Protein AF-A0A838IQQ1-F1 (afdb_monomer_lite)

Foldseek 3Di:
DDDDDDDDDDDDDDDDDDDDDDDDDDDDDPPPDDPPPPPPPLDFAADDQWAQEPPPGIDGLLQAFLLQLLCVAQVPFDLQLLLLSSQLLVLLVCCCCPVVVDRYAYCDPVRTPRHDPPDDRDPSSSVSSVVQFLWYKAFPSHRANAAEDQAFQFDPFDLVCLLVRLQRVVGHDPPPCNQQFWFAAAHDAVRGDFGPVDDDDPHCVVPRRGQFYAHSNSSRSSVVSVDGSVNSCCRGRNPRMDTDFHDDPRTDPDPDPPPQDPVNVVVVVVPDDPDD

Structure (mmCIF, N/CA/C/O backbone):
data_AF-A0A838IQQ1-F1
#
_entry.id   AF-A0A838IQQ1-F1
#
loop_
_atom_site.group_PDB
_atom_site.id
_atom_site.type_symbol
_atom_site.label_atom_id
_atom_site.label_alt_id
_atom_site.label_comp_id
_atom_site.label_asym_id
_atom_site.label_entity_id
_atom_site.label_seq_id
_atom_site.pdbx_PDB_ins_code
_atom_site.Cartn_x
_atom_site.Cartn_y
_atom_site.Cartn_z
_atom_site.occupancy
_atom_site.B_iso_or_equiv
_atom_site.auth_seq_id
_atom_site.auth_comp_id
_atom_site.auth_asym_id
_atom_site.auth_atom_id
_atom_site.pdbx_PDB_model_num
ATOM 1 N N . MET A 1 1 ? 36.982 -12.656 10.207 1.00 34.84 1 MET A N 1
ATOM 2 C CA . MET A 1 1 ? 37.222 -13.574 11.345 1.00 34.84 1 MET A CA 1
ATOM 3 C C . MET A 1 1 ? 35.861 -14.061 11.830 1.00 34.84 1 MET A C 1
ATOM 5 O O . MET A 1 1 ? 35.209 -13.375 12.594 1.00 34.84 1 MET A O 1
ATOM 9 N N . VAL A 1 2 ? 35.226 -14.978 11.100 1.00 27.64 2 VAL A N 1
ATOM 10 C CA . VAL A 1 2 ? 35.228 -16.439 11.330 1.00 27.64 2 VAL A CA 1
ATOM 11 C C . VAL A 1 2 ? 34.893 -16.807 12.777 1.00 27.64 2 VAL A C 1
ATOM 13 O O . VAL A 1 2 ? 35.758 -16.751 13.645 1.00 27.64 2 VAL A O 1
ATOM 16 N N . LYS A 1 3 ? 33.669 -17.300 12.984 1.00 27.08 3 LYS A N 1
ATOM 17 C CA . LYS A 1 3 ? 33.433 -18.457 13.847 1.00 27.08 3 LYS A CA 1
ATOM 18 C C . LYS A 1 3 ? 32.345 -19.333 13.233 1.00 27.08 3 LYS A C 1
ATOM 20 O O . LYS A 1 3 ? 31.167 -19.006 13.225 1.00 27.08 3 LYS A O 1
ATOM 25 N N . VAL A 1 4 ? 32.844 -20.416 12.654 1.00 25.92 4 VAL A N 1
ATOM 26 C CA . VAL A 1 4 ? 32.151 -21.633 12.250 1.00 25.92 4 VAL A CA 1
ATOM 27 C C . VAL A 1 4 ? 31.625 -22.334 13.506 1.00 25.92 4 VAL A C 1
ATOM 29 O O . VAL A 1 4 ? 32.328 -22.386 14.515 1.00 25.92 4 VAL A O 1
ATOM 32 N N . CYS A 1 5 ? 30.434 -22.921 13.431 1.00 26.05 5 CYS A N 1
ATOM 33 C CA . CYS A 1 5 ? 30.080 -24.094 14.226 1.00 26.05 5 CYS A CA 1
ATOM 34 C C . CYS A 1 5 ? 29.642 -25.186 13.255 1.00 26.05 5 CYS A C 1
ATOM 36 O O . CYS A 1 5 ? 28.844 -24.948 12.351 1.00 26.05 5 CYS A O 1
ATOM 38 N N . ALA A 1 6 ? 30.262 -26.346 13.413 1.00 27.92 6 ALA A N 1
ATOM 39 C CA . ALA A 1 6 ? 30.194 -27.487 12.527 1.00 27.92 6 ALA A CA 1
ATOM 40 C C . ALA A 1 6 ? 29.726 -28.728 13.302 1.00 27.92 6 ALA A C 1
ATOM 42 O O . ALA A 1 6 ? 29.838 -28.769 14.525 1.00 27.92 6 ALA A O 1
ATOM 43 N N . PHE A 1 7 ? 29.323 -29.733 12.518 1.00 25.58 7 PHE A N 1
ATOM 44 C CA . PHE A 1 7 ? 29.160 -31.159 12.828 1.00 25.58 7 PHE A CA 1
ATOM 45 C C . PHE A 1 7 ? 27.926 -31.605 13.630 1.00 25.58 7 PHE A C 1
ATOM 47 O O . PHE A 1 7 ? 27.815 -31.359 14.822 1.00 25.58 7 PHE A O 1
ATOM 54 N N . ALA A 1 8 ? 27.092 -32.444 13.005 1.00 26.78 8 ALA A N 1
ATOM 55 C CA . ALA A 1 8 ? 27.265 -33.896 13.120 1.00 26.78 8 ALA A CA 1
ATOM 56 C C . ALA A 1 8 ? 26.537 -34.652 11.990 1.00 26.78 8 ALA A C 1
ATOM 58 O O . ALA A 1 8 ? 25.428 -34.313 11.591 1.00 26.78 8 ALA A O 1
ATOM 59 N N . PHE A 1 9 ? 27.223 -35.673 11.485 1.00 25.77 9 PHE A N 1
ATOM 60 C CA . PHE A 1 9 ? 26.831 -36.628 10.453 1.00 25.77 9 PHE A CA 1
ATOM 61 C C . PHE A 1 9 ? 26.409 -37.918 11.173 1.00 25.77 9 PHE A C 1
ATOM 63 O O . PHE A 1 9 ? 27.159 -38.375 12.035 1.00 25.77 9 PHE A O 1
ATOM 70 N N . VAL A 1 10 ? 25.283 -38.538 10.813 1.00 30.11 10 VAL A N 1
ATOM 71 C CA . VAL A 1 10 ? 25.052 -39.971 11.072 1.00 30.11 10 VAL A CA 1
ATOM 72 C C . VAL A 1 10 ? 24.459 -40.588 9.813 1.00 30.11 10 VAL A C 1
ATOM 74 O O . VAL A 1 10 ? 23.360 -40.247 9.387 1.00 30.11 10 VAL A O 1
ATOM 77 N N . LEU A 1 11 ? 25.241 -41.488 9.223 1.00 28.52 11 LEU A N 1
ATOM 78 C CA . LEU A 1 11 ? 24.859 -42.413 8.166 1.00 28.52 11 LEU A CA 1
ATOM 79 C C . LEU A 1 11 ? 24.535 -43.752 8.842 1.00 28.52 11 LEU A C 1
ATOM 81 O O . LEU A 1 11 ? 25.344 -44.229 9.637 1.00 28.52 11 LEU A O 1
ATOM 85 N N . LEU A 1 12 ? 23.421 -44.391 8.488 1.00 32.53 12 LEU A N 1
ATOM 86 C CA . LEU A 1 12 ? 23.290 -45.841 8.621 1.00 32.53 12 LEU A CA 1
ATOM 87 C C . LEU A 1 12 ? 22.552 -46.389 7.397 1.00 32.53 12 LEU A C 1
ATOM 89 O O . LEU A 1 12 ? 21.456 -45.946 7.063 1.00 32.53 12 LEU A O 1
ATOM 93 N N . ALA A 1 13 ? 23.198 -47.335 6.726 1.00 38.31 13 ALA A N 1
ATOM 94 C CA . ALA A 1 13 ? 22.662 -48.134 5.637 1.00 38.31 13 ALA A CA 1
ATOM 95 C C . ALA A 1 13 ? 22.300 -49.528 6.167 1.00 38.31 13 ALA A C 1
ATOM 97 O O . ALA A 1 13 ? 22.990 -50.016 7.059 1.00 38.31 13 ALA A O 1
ATOM 98 N N . ALA A 1 14 ? 21.292 -50.179 5.579 1.00 38.06 14 ALA A N 1
ATOM 99 C CA . ALA A 1 14 ? 21.387 -51.548 5.051 1.00 38.06 14 ALA A CA 1
ATOM 100 C C . ALA A 1 14 ? 20.018 -52.069 4.582 1.00 38.06 14 ALA A C 1
ATOM 102 O O . ALA A 1 14 ? 19.024 -52.030 5.302 1.00 38.06 14 ALA A O 1
ATOM 103 N N . SER A 1 15 ? 20.026 -52.598 3.364 1.00 41.12 15 SER A N 1
ATOM 104 C CA . SER A 1 15 ? 18.975 -53.361 2.696 1.00 41.12 15 SER A CA 1
ATOM 105 C C . SER A 1 15 ? 18.950 -54.817 3.179 1.00 41.12 15 SER A C 1
ATOM 107 O O . SER A 1 15 ? 20.016 -55.372 3.429 1.00 41.12 15 SER A O 1
ATOM 109 N N . PHE A 1 16 ? 17.785 -55.476 3.175 1.00 38.78 16 PHE A N 1
ATOM 110 C CA . PHE A 1 16 ? 17.684 -56.936 3.018 1.00 38.78 16 PHE A CA 1
ATOM 111 C C . PHE A 1 16 ? 16.415 -57.345 2.250 1.00 38.78 16 PHE A C 1
ATOM 113 O O . PHE A 1 16 ? 15.414 -56.635 2.223 1.00 38.78 16 PHE A O 1
ATOM 120 N N . LEU A 1 17 ? 16.557 -58.478 1.565 1.00 40.66 17 LEU A N 1
ATOM 121 C CA . LEU A 1 17 ? 15.756 -59.050 0.484 1.00 40.66 17 LEU A CA 1
ATOM 122 C C . LEU A 1 17 ? 14.4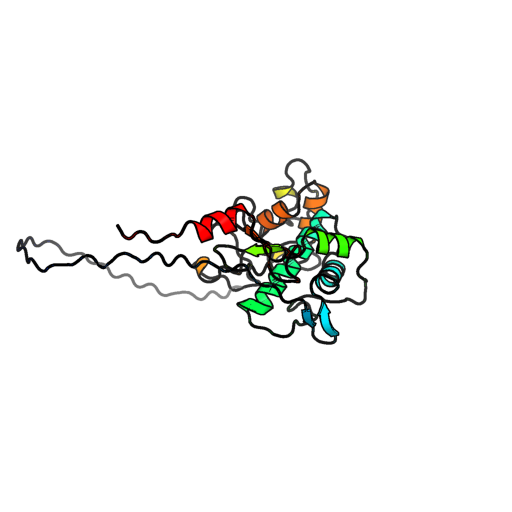70 -59.773 0.933 1.00 40.66 17 LEU A C 1
ATOM 124 O O . LEU A 1 17 ? 14.460 -60.416 1.973 1.00 40.66 17 LEU A O 1
ATOM 128 N N . GLY A 1 18 ? 13.476 -59.783 0.033 1.00 38.62 18 GLY A N 1
ATOM 129 C CA . GLY A 1 18 ? 12.815 -60.991 -0.492 1.00 38.62 18 GLY A CA 1
ATOM 130 C C . GLY A 1 18 ? 11.944 -61.860 0.428 1.00 38.62 18 GLY A C 1
ATOM 131 O O . GLY A 1 18 ? 12.451 -62.641 1.224 1.00 38.62 18 GLY A O 1
ATOM 132 N N . GLY A 1 19 ? 10.635 -61.874 0.155 1.00 36.09 19 GLY A N 1
ATOM 133 C CA . GLY A 1 19 ? 9.715 -62.929 0.594 1.00 36.09 19 GLY A CA 1
ATOM 134 C C . GLY A 1 19 ? 8.348 -62.810 -0.086 1.00 36.09 19 GLY A C 1
ATOM 135 O O . GLY A 1 19 ? 7.620 -61.857 0.163 1.00 36.09 19 GLY A O 1
ATOM 136 N N . CYS A 1 20 ? 8.022 -63.761 -0.967 1.00 43.78 20 CYS A N 1
ATOM 137 C CA . CYS A 1 20 ? 6.698 -63.928 -1.571 1.00 43.78 20 CYS A CA 1
ATOM 138 C C . CYS A 1 20 ? 5.752 -64.620 -0.578 1.00 43.78 20 CYS A C 1
ATOM 140 O O . CYS A 1 20 ? 6.118 -65.646 -0.010 1.00 43.78 20 CYS A O 1
ATOM 142 N N . GLY A 1 21 ? 4.529 -64.112 -0.435 1.00 42.53 21 GLY A N 1
ATOM 143 C CA . GLY A 1 21 ? 3.448 -64.762 0.305 1.00 42.53 21 GLY A CA 1
ATOM 144 C C . GLY A 1 21 ? 2.107 -64.133 -0.062 1.00 42.53 21 GLY A C 1
ATOM 145 O O . GLY A 1 21 ? 1.842 -62.994 0.300 1.00 42.53 21 GLY A O 1
ATOM 146 N N . LEU A 1 22 ? 1.309 -64.865 -0.839 1.00 44.91 22 LEU A N 1
ATOM 147 C CA . LEU A 1 22 ? -0.077 -64.559 -1.191 1.00 44.91 22 LEU A CA 1
ATOM 148 C C . LEU A 1 22 ? -1.002 -65.055 -0.075 1.00 44.91 22 LEU A C 1
ATOM 150 O O . LEU A 1 22 ? -1.016 -66.258 0.155 1.00 44.91 22 LEU A O 1
ATOM 154 N N . GLU A 1 23 ? -1.829 -64.182 0.503 1.00 46.78 23 GLU A N 1
ATOM 155 C CA . GLU A 1 23 ? -3.184 -64.516 0.976 1.00 46.78 23 GLU A CA 1
ATOM 156 C C . GLU A 1 23 ? -4.093 -63.277 0.832 1.00 46.78 23 GLU A C 1
ATOM 158 O O . GLU A 1 23 ? -3.664 -62.173 1.176 1.00 46.78 23 GLU A O 1
ATOM 163 N N . PRO A 1 24 ? -5.329 -63.408 0.309 1.00 50.66 24 PRO A N 1
ATOM 164 C CA . PRO A 1 24 ? -6.269 -62.300 0.218 1.00 50.66 24 PRO A CA 1
ATOM 165 C C . PRO A 1 24 ? -7.147 -62.261 1.476 1.00 50.66 24 PRO A C 1
ATOM 167 O O . PRO A 1 24 ? -8.049 -63.084 1.630 1.00 50.66 24 PRO A O 1
ATOM 170 N N . SER A 1 25 ? -6.916 -61.297 2.369 1.00 41.75 25 SER A N 1
ATOM 171 C CA . SER A 1 25 ? -7.888 -60.963 3.414 1.00 41.75 25 SER A CA 1
ATOM 172 C C . SER A 1 25 ? -8.805 -59.850 2.916 1.00 41.75 25 SER A C 1
ATOM 174 O O . SER A 1 25 ? -8.439 -58.676 2.885 1.00 41.75 25 SER A O 1
ATOM 176 N N . ASP A 1 26 ? -10.003 -60.258 2.517 1.00 52.72 26 ASP A N 1
ATOM 177 C CA . ASP A 1 26 ? -11.182 -59.413 2.412 1.00 52.72 26 ASP A CA 1
ATOM 178 C C . ASP A 1 26 ? -11.513 -58.838 3.800 1.00 52.72 26 ASP A C 1
ATOM 180 O O . ASP A 1 26 ? -12.017 -59.532 4.685 1.00 52.72 26 ASP A O 1
ATOM 184 N N . THR A 1 27 ? -11.182 -57.567 4.006 1.00 41.28 27 THR A N 1
ATOM 185 C CA . THR A 1 27 ? -11.776 -56.742 5.057 1.00 41.28 27 THR A CA 1
ATOM 186 C C . THR A 1 27 ? -12.157 -55.422 4.421 1.00 41.28 27 THR A C 1
ATOM 188 O O . THR A 1 27 ? -11.289 -54.633 4.053 1.00 41.28 27 THR A O 1
ATOM 191 N N . GLY A 1 28 ? -13.462 -55.220 4.256 1.00 51.94 28 GLY A N 1
ATOM 192 C CA . GLY A 1 28 ? -14.034 -54.060 3.597 1.00 51.94 28 GLY A CA 1
ATOM 193 C C . GLY A 1 28 ? -13.483 -52.734 4.112 1.00 51.94 28 GLY A C 1
ATOM 194 O O . GLY A 1 28 ? -13.804 -52.294 5.214 1.00 51.94 28 GLY A O 1
ATOM 195 N N . GLU A 1 29 ? -12.738 -52.051 3.251 1.00 41.75 29 GLU A N 1
ATOM 196 C CA . GLU A 1 29 ? -12.563 -50.610 3.331 1.00 41.75 29 GLU A CA 1
ATOM 197 C C . GLU A 1 29 ? -13.687 -49.958 2.535 1.00 41.75 29 GLU A C 1
ATOM 199 O O . GLU A 1 29 ? -13.661 -49.806 1.314 1.00 41.75 29 GLU A O 1
ATOM 204 N N . ARG A 1 30 ? -14.725 -49.577 3.277 1.00 45.53 30 ARG A N 1
ATOM 205 C CA . ARG A 1 30 ? -15.636 -48.517 2.870 1.00 45.53 30 ARG A CA 1
ATOM 206 C C . ARG A 1 30 ? -14.755 -47.291 2.627 1.00 45.53 30 ARG A C 1
ATOM 208 O O . ARG A 1 30 ? -14.178 -46.774 3.582 1.00 45.53 30 ARG A O 1
ATOM 215 N N . ALA A 1 31 ? -14.613 -46.881 1.366 1.00 43.72 31 ALA A N 1
ATOM 216 C CA . ALA A 1 31 ? -13.969 -45.620 1.020 1.00 43.72 31 ALA A CA 1
ATOM 217 C C . ALA A 1 31 ? -14.518 -44.534 1.961 1.00 43.72 31 ALA A C 1
ATOM 219 O O . ALA A 1 31 ? -15.748 -44.447 2.096 1.00 43.72 31 ALA A O 1
ATOM 220 N N . PRO A 1 32 ? -13.668 -43.763 2.664 1.00 46.72 32 PRO A N 1
ATOM 221 C CA . PRO A 1 32 ? -14.157 -42.648 3.444 1.00 46.72 32 PRO A CA 1
ATOM 222 C C . PRO A 1 32 ? -14.744 -41.650 2.454 1.00 46.72 32 PRO A C 1
ATOM 224 O O . PRO A 1 32 ? -14.025 -41.052 1.657 1.00 46.72 32 PRO A O 1
ATOM 227 N N . ASP A 1 33 ? -16.072 -41.644 2.441 1.00 45.09 33 ASP A N 1
ATOM 228 C CA . ASP A 1 33 ? -16.937 -40.477 2.512 1.00 45.09 33 ASP A CA 1
ATOM 229 C C . ASP A 1 33 ? -16.305 -39.217 1.921 1.00 45.09 33 ASP A C 1
ATOM 231 O O . ASP A 1 33 ? -15.348 -38.669 2.473 1.00 45.09 33 ASP A O 1
ATOM 235 N N . GLU A 1 34 ? -16.863 -38.820 0.776 1.00 47.31 34 GLU A N 1
ATOM 236 C CA . GLU A 1 34 ? -16.791 -37.500 0.167 1.00 47.31 34 GLU A CA 1
ATOM 237 C C . GLU A 1 34 ? -16.093 -36.482 1.069 1.00 47.31 34 GLU A C 1
ATOM 239 O O . GLU A 1 34 ? -16.629 -36.061 2.100 1.00 47.31 34 GLU A O 1
ATOM 244 N N . LEU A 1 35 ? -14.900 -36.046 0.655 1.00 40.97 35 LEU A N 1
ATOM 245 C CA . LEU A 1 35 ? -14.387 -34.757 1.084 1.00 40.97 35 LEU A CA 1
ATOM 246 C C . LEU A 1 35 ? -15.478 -33.750 0.736 1.00 40.97 35 LEU A C 1
ATOM 248 O O . LEU A 1 35 ? -15.584 -33.309 -0.406 1.00 40.97 35 LEU A O 1
ATOM 252 N N . ARG A 1 36 ? -16.324 -33.433 1.720 1.00 41.62 36 ARG A N 1
ATOM 253 C CA . ARG A 1 36 ? -17.165 -32.253 1.703 1.00 41.62 36 ARG A CA 1
ATOM 254 C C . ARG A 1 36 ? -16.199 -31.111 1.491 1.00 41.62 36 ARG A C 1
ATOM 256 O O . ARG A 1 36 ? -15.510 -30.679 2.414 1.00 41.62 36 ARG A O 1
ATOM 263 N N . GLU A 1 37 ? -16.110 -30.690 0.240 1.00 43.38 37 GLU A N 1
ATOM 264 C CA . GLU A 1 37 ? -15.545 -29.427 -0.159 1.00 43.38 37 GLU A CA 1
ATOM 265 C C . GLU A 1 37 ? -16.376 -28.386 0.584 1.00 43.38 37 GLU A C 1
ATOM 267 O O . GLU A 1 37 ? -17.476 -28.005 0.182 1.00 43.38 37 GLU A O 1
ATOM 272 N N . PHE A 1 38 ? -15.910 -28.022 1.777 1.00 35.38 38 PHE A N 1
ATOM 273 C CA . PHE A 1 38 ? -16.432 -26.882 2.492 1.00 35.38 38 PHE A CA 1
ATOM 274 C C . PHE A 1 38 ? -16.072 -25.681 1.627 1.00 35.38 38 PHE A C 1
ATOM 276 O O . PHE A 1 38 ? -14.998 -25.094 1.766 1.00 35.38 38 PHE A O 1
ATOM 283 N N . HIS A 1 39 ? -16.975 -25.331 0.711 1.00 37.19 39 HIS A N 1
ATOM 284 C CA . HIS A 1 39 ? -17.021 -24.011 0.119 1.00 37.19 39 HIS A CA 1
ATOM 285 C C . HIS A 1 39 ? -17.180 -23.037 1.278 1.00 37.19 39 HIS A C 1
ATOM 287 O O . HIS A 1 39 ? -18.276 -22.772 1.772 1.00 37.19 39 HIS A O 1
ATOM 293 N N . THR A 1 40 ? -16.047 -22.537 1.757 1.00 39.91 40 THR A N 1
ATOM 294 C CA . THR A 1 40 ? -16.028 -21.379 2.628 1.00 39.91 40 THR A CA 1
ATOM 295 C C . THR A 1 40 ? -16.448 -20.231 1.732 1.00 39.91 40 THR A C 1
ATOM 297 O O . THR A 1 40 ? -15.642 -19.692 0.978 1.00 39.91 40 THR A O 1
ATOM 300 N N . VAL A 1 41 ? -17.740 -19.909 1.745 1.00 36.25 41 VAL A N 1
ATOM 301 C CA . VAL A 1 41 ? -18.222 -18.654 1.179 1.00 36.25 41 VAL A CA 1
ATOM 302 C C . VAL A 1 41 ? -17.644 -17.576 2.087 1.00 36.25 41 VAL A C 1
ATOM 304 O O . VAL A 1 41 ? -18.195 -17.278 3.146 1.00 36.25 41 VAL A O 1
ATOM 307 N N . ALA A 1 42 ? -16.457 -17.079 1.737 1.00 55.06 42 ALA A N 1
ATOM 308 C CA . ALA A 1 42 ? -15.852 -15.944 2.403 1.00 55.06 42 ALA A CA 1
ATOM 309 C C . ALA A 1 42 ? -16.805 -14.768 2.184 1.00 55.06 42 ALA A C 1
ATOM 311 O O . ALA A 1 42 ? -16.904 -14.232 1.081 1.00 55.06 42 ALA A O 1
ATOM 312 N N . LEU A 1 43 ? -17.587 -14.428 3.212 1.00 57.16 43 LEU A N 1
ATOM 313 C CA . LEU A 1 43 ? -18.384 -13.212 3.175 1.00 57.16 43 LEU A CA 1
ATOM 314 C C . LEU A 1 43 ? -17.427 -12.047 2.902 1.00 57.16 43 LEU A C 1
ATOM 316 O O . LEU A 1 43 ? -16.347 -12.004 3.502 1.00 57.16 43 LEU A O 1
ATOM 320 N N . PRO A 1 44 ? -17.797 -11.116 2.011 1.00 72.19 44 PRO A N 1
ATOM 321 C CA . PRO A 1 44 ? -16.949 -9.975 1.727 1.00 72.19 44 PRO A CA 1
ATOM 322 C C . PRO A 1 44 ? -16.677 -9.208 3.022 1.00 72.19 44 PRO A C 1
ATOM 324 O O . PRO A 1 44 ? -17.569 -9.024 3.855 1.00 72.19 44 PRO A O 1
ATOM 327 N N . LEU A 1 45 ? -15.432 -8.766 3.199 1.00 82.75 45 LEU A N 1
ATOM 328 C CA . LEU A 1 45 ? -15.007 -8.045 4.395 1.00 82.75 45 LEU A CA 1
ATOM 329 C C . LEU A 1 45 ? -15.882 -6.804 4.598 1.00 82.75 45 LEU A C 1
ATOM 331 O O . LEU A 1 45 ? -15.930 -5.934 3.732 1.00 82.75 45 LEU A O 1
ATOM 335 N N . VAL A 1 46 ? -16.566 -6.709 5.738 1.00 87.00 46 VAL A N 1
ATOM 336 C CA . VAL A 1 46 ? -17.337 -5.515 6.113 1.00 87.00 46 VAL A CA 1
ATOM 337 C C . VAL A 1 46 ? -16.394 -4.548 6.820 1.00 87.00 46 VAL A C 1
ATOM 339 O O . VAL A 1 46 ? -15.934 -4.825 7.929 1.00 87.00 46 VAL A O 1
ATOM 342 N N . ALA A 1 47 ? -16.069 -3.429 6.175 1.00 86.81 47 ALA A N 1
ATOM 343 C CA . ALA A 1 47 ? -15.124 -2.471 6.733 1.00 86.81 47 ALA A CA 1
ATOM 344 C C . ALA A 1 47 ? -15.786 -1.574 7.792 1.00 86.81 47 ALA A C 1
ATOM 346 O O . ALA A 1 47 ? -16.897 -1.083 7.561 1.00 86.81 47 ALA A O 1
ATOM 347 N N . PRO A 1 48 ? -15.111 -1.301 8.927 1.00 89.69 48 PRO A N 1
ATOM 348 C CA . PRO A 1 48 ? -15.550 -0.256 9.836 1.00 89.69 48 PRO A CA 1
ATOM 349 C C . PRO A 1 48 ? -15.434 1.114 9.158 1.00 89.69 48 PRO A C 1
ATOM 351 O O . PRO A 1 48 ? -14.661 1.300 8.219 1.00 89.69 48 PRO A O 1
ATOM 354 N N . CYS A 1 49 ? -16.205 2.078 9.650 1.00 90.75 49 CYS A N 1
ATOM 355 C CA . CYS A 1 49 ? -16.111 3.470 9.207 1.00 90.75 49 CYS A CA 1
ATOM 356 C C . CYS A 1 49 ? -14.927 4.193 9.827 1.00 90.75 49 CYS A C 1
ATOM 358 O O . CYS A 1 49 ? -14.323 5.060 9.204 1.00 90.75 49 CYS A O 1
ATOM 360 N N . THR A 1 50 ? -14.596 3.817 11.056 1.00 94.00 50 THR A N 1
ATOM 361 C CA . THR A 1 50 ? -13.610 4.507 11.863 1.00 94.00 50 THR A CA 1
ATOM 362 C C . THR A 1 50 ? -12.581 3.541 12.427 1.00 94.00 50 THR A C 1
ATOM 364 O O . THR A 1 50 ? -12.792 2.328 12.512 1.00 94.00 50 THR A O 1
ATOM 367 N N . VAL A 1 51 ? -11.435 4.094 12.806 1.00 93.88 51 VAL A N 1
ATOM 368 C CA . VAL A 1 51 ? -10.392 3.392 13.548 1.00 93.88 51 VAL A CA 1
ATOM 369 C C . VAL A 1 51 ? -9.904 4.268 14.691 1.00 93.88 51 VAL A C 1
ATOM 371 O O . VAL A 1 51 ? -9.806 5.484 14.553 1.00 93.88 51 VAL A O 1
ATOM 374 N N . ASN A 1 52 ? -9.575 3.654 15.826 1.00 94.25 52 ASN A N 1
ATOM 375 C CA . ASN A 1 52 ? -8.903 4.358 16.907 1.00 94.25 52 ASN A CA 1
ATOM 376 C C . ASN A 1 52 ? -7.398 4.463 16.620 1.00 94.25 52 ASN A C 1
ATOM 378 O O . ASN A 1 52 ? -6.727 3.445 16.420 1.00 94.25 52 ASN A O 1
ATOM 382 N N . VAL A 1 53 ? -6.854 5.677 16.641 1.00 94.50 53 VAL A N 1
ATOM 383 C CA . VAL A 1 53 ? -5.426 5.939 16.436 1.00 94.50 53 VAL A CA 1
ATOM 384 C C . VAL A 1 53 ? -4.808 6.516 17.701 1.00 94.50 53 VAL A C 1
ATOM 386 O O . VAL A 1 53 ? -5.326 7.456 18.309 1.00 94.50 53 VAL A O 1
ATOM 389 N N . GLU A 1 54 ? -3.672 5.950 18.102 1.00 92.31 54 GLU A N 1
ATOM 390 C CA . GLU A 1 54 ? -2.939 6.366 19.294 1.00 92.31 54 GLU A CA 1
ATOM 391 C C . GLU A 1 54 ? -2.606 7.865 19.247 1.00 92.31 54 GLU A C 1
ATOM 393 O O . GLU A 1 54 ? -1.955 8.344 18.321 1.00 92.31 54 GLU A O 1
ATOM 398 N N . GLY A 1 55 ? -3.073 8.609 20.254 1.00 92.12 55 GLY A N 1
ATOM 399 C CA . GLY A 1 55 ? -2.883 10.058 20.363 1.00 92.12 55 GLY A CA 1
ATOM 400 C C . GLY A 1 55 ? -3.905 10.920 19.610 1.00 92.12 55 GLY A C 1
ATOM 401 O O . GLY A 1 55 ? -3.888 12.133 19.792 1.00 92.12 55 GLY A O 1
ATOM 402 N N . PHE A 1 56 ? -4.807 10.327 18.819 1.00 91.44 56 PHE A N 1
ATOM 403 C CA . PHE A 1 56 ? -5.795 11.061 18.009 1.00 91.44 56 PHE A CA 1
ATOM 404 C C . PHE A 1 56 ? -7.245 10.616 18.234 1.00 91.44 56 PHE A C 1
ATOM 406 O O . PHE A 1 56 ? -8.158 11.363 17.893 1.00 91.44 56 PHE A O 1
ATOM 413 N N . GLY A 1 57 ? -7.463 9.447 18.841 1.00 93.75 57 GLY A N 1
ATOM 414 C CA . GLY A 1 57 ? -8.801 8.915 19.079 1.00 93.75 57 GLY A CA 1
ATOM 415 C C . GLY A 1 57 ? -9.407 8.291 17.824 1.00 93.75 57 GLY A C 1
ATOM 416 O O . GLY A 1 57 ? -8.690 7.828 16.936 1.00 93.75 57 GLY A O 1
ATOM 417 N N . GLU A 1 58 ? -10.735 8.254 17.772 1.00 95.25 58 GLU A N 1
ATOM 418 C CA . GLU A 1 58 ? -11.480 7.680 16.655 1.00 95.25 58 GLU A CA 1
ATOM 419 C C . GLU A 1 58 ? -11.480 8.619 15.438 1.00 95.25 58 GLU A C 1
ATOM 421 O O . GLU A 1 58 ? -11.824 9.796 15.552 1.00 95.25 58 GLU A O 1
ATOM 426 N N . VAL A 1 59 ? -11.078 8.099 14.276 1.00 93.94 59 VAL A N 1
ATOM 427 C CA . VAL A 1 59 ? -10.940 8.858 13.022 1.00 93.94 59 VAL A CA 1
ATOM 428 C C . VAL A 1 59 ? -11.590 8.104 11.865 1.00 93.94 59 VAL A C 1
ATOM 430 O O . VAL A 1 59 ? -11.569 6.872 11.851 1.00 93.94 59 VAL A O 1
ATOM 433 N N . ASP A 1 60 ? -12.153 8.827 10.894 1.00 94.38 60 ASP A N 1
ATOM 434 C CA . ASP A 1 60 ? -12.744 8.225 9.691 1.00 94.38 60 ASP A CA 1
ATOM 435 C C . ASP A 1 60 ? -11.659 7.580 8.821 1.00 94.38 60 ASP A C 1
ATOM 437 O O . ASP A 1 60 ? -10.623 8.191 8.546 1.00 94.38 60 ASP A O 1
ATOM 441 N N . ILE A 1 61 ? -11.879 6.334 8.402 1.00 94.38 61 ILE A N 1
ATOM 442 C CA . ILE A 1 61 ? -10.891 5.577 7.635 1.00 94.38 61 ILE A CA 1
ATOM 443 C C . ILE A 1 61 ? -10.711 6.167 6.235 1.00 94.38 61 ILE A C 1
ATOM 445 O O . ILE A 1 61 ? -9.581 6.410 5.808 1.00 94.38 61 ILE A O 1
ATOM 449 N N . GLU A 1 62 ? -11.800 6.389 5.507 1.00 92.62 62 GLU A N 1
ATOM 450 C CA . GLU A 1 62 ? -11.740 6.734 4.084 1.00 92.62 62 GLU A CA 1
ATOM 451 C C . GLU A 1 62 ? -11.658 8.246 3.842 1.00 92.62 62 GLU A C 1
ATOM 453 O O . GLU A 1 62 ? -11.072 8.668 2.845 1.00 92.62 62 GLU A O 1
ATOM 458 N N . GLU A 1 63 ? -12.205 9.051 4.754 1.00 91.69 63 GLU A N 1
ATOM 459 C CA . GLU A 1 63 ? -12.264 10.512 4.649 1.00 91.69 63 GLU A CA 1
ATOM 460 C C . GLU A 1 63 ? -11.159 11.235 5.443 1.00 91.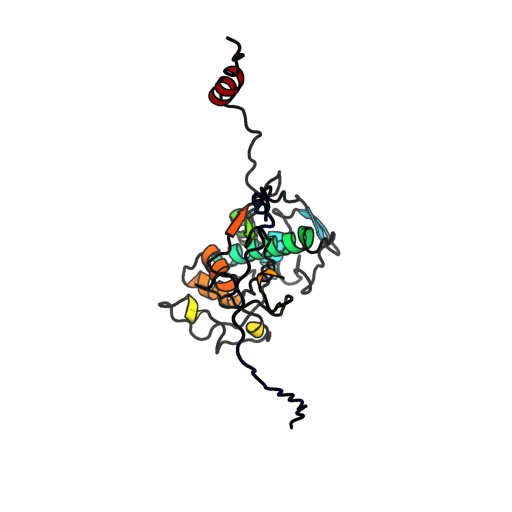69 63 GLU A C 1
ATOM 462 O O . GLU A 1 63 ? -10.982 12.436 5.257 1.00 91.69 63 GLU A O 1
ATOM 467 N N . ASP A 1 64 ? -10.391 10.555 6.310 1.00 93.88 64 ASP A N 1
ATOM 468 C CA . ASP A 1 64 ? -9.263 11.168 7.048 1.00 93.88 64 ASP A CA 1
ATOM 469 C C . ASP A 1 64 ? -8.012 10.271 7.044 1.00 93.88 64 ASP A C 1
ATOM 471 O O . ASP A 1 64 ? -6.963 10.648 6.507 1.00 93.88 64 ASP A O 1
ATOM 475 N N . TYR A 1 65 ? -8.113 9.066 7.608 1.00 96.00 65 TYR A N 1
ATOM 476 C CA . TYR A 1 65 ? -6.968 8.210 7.920 1.00 96.00 65 TYR A CA 1
ATOM 477 C C . TYR A 1 65 ? -6.097 7.891 6.706 1.00 96.00 65 TYR A C 1
ATOM 479 O O . TYR A 1 65 ? -4.902 8.202 6.705 1.00 96.00 65 TYR A O 1
ATOM 487 N N . ILE A 1 66 ? -6.683 7.303 5.658 1.00 96.50 66 ILE A N 1
ATOM 488 C CA . ILE A 1 66 ? -5.920 6.819 4.502 1.00 96.50 66 ILE A CA 1
ATOM 489 C C . ILE A 1 66 ? -5.219 7.971 3.778 1.00 96.50 66 ILE A C 1
ATOM 491 O O . ILE A 1 66 ? -4.036 7.857 3.459 1.00 96.50 66 ILE A O 1
ATOM 495 N N . ALA A 1 67 ? -5.894 9.103 3.566 1.00 96.38 67 ALA A N 1
ATOM 496 C CA . ALA A 1 67 ? -5.290 10.257 2.900 1.00 96.38 67 ALA A CA 1
ATOM 497 C C . ALA A 1 67 ? -4.104 10.832 3.698 1.00 96.38 67 ALA A C 1
ATOM 499 O O . ALA A 1 67 ? -3.078 11.189 3.112 1.00 96.38 67 ALA A O 1
ATOM 500 N N . ASN A 1 68 ? -4.204 10.875 5.031 1.00 95.88 68 ASN A N 1
ATOM 501 C CA . ASN A 1 68 ? -3.122 11.359 5.888 1.00 95.88 68 ASN A CA 1
ATOM 502 C C . ASN A 1 68 ? -1.944 10.382 5.975 1.00 95.88 68 ASN A C 1
ATOM 504 O O . ASN A 1 68 ? -0.799 10.834 5.992 1.00 95.88 68 ASN A O 1
ATOM 508 N N . VAL A 1 69 ? -2.189 9.068 5.958 1.00 95.25 69 VAL A N 1
ATOM 509 C CA . VAL A 1 69 ? -1.111 8.073 5.828 1.00 95.25 69 VAL A CA 1
ATOM 510 C C . VAL A 1 69 ? -0.405 8.233 4.481 1.00 95.25 69 VAL A C 1
ATOM 512 O O . VAL A 1 69 ? 0.818 8.323 4.437 1.00 95.25 69 VAL A O 1
ATOM 515 N N . VAL A 1 70 ? -1.147 8.360 3.376 1.00 96.06 70 VAL A N 1
ATOM 516 C CA . VAL A 1 70 ? -0.563 8.559 2.036 1.00 96.06 70 VAL A CA 1
ATOM 517 C C . VAL A 1 70 ? 0.316 9.812 1.985 1.00 96.06 70 VAL A C 1
ATOM 519 O O . VAL A 1 70 ? 1.421 9.759 1.442 1.00 96.06 70 VAL A O 1
ATOM 522 N N . ALA A 1 71 ? -0.144 10.921 2.571 1.00 94.81 71 ALA A N 1
ATOM 523 C CA . ALA A 1 71 ? 0.618 12.165 2.633 1.00 94.81 71 ALA A CA 1
ATOM 524 C C . ALA A 1 71 ? 1.957 11.990 3.370 1.00 94.81 71 ALA A C 1
ATOM 526 O O . ALA A 1 71 ? 2.986 12.475 2.899 1.00 94.81 71 ALA A O 1
ATOM 527 N N . CYS A 1 72 ? 1.957 11.267 4.489 1.00 90.88 72 CYS A N 1
ATOM 528 C CA . CYS A 1 72 ? 3.161 11.040 5.281 1.00 90.88 72 CYS A CA 1
ATOM 529 C C . CYS A 1 72 ? 4.119 10.031 4.658 1.00 90.88 72 CYS A C 1
ATOM 531 O O . CYS A 1 72 ? 5.326 10.234 4.678 1.00 90.88 72 CYS A O 1
ATOM 533 N N . GLU A 1 73 ? 3.600 8.957 4.079 1.00 88.25 73 GLU A N 1
ATOM 534 C CA . GLU A 1 73 ? 4.441 7.869 3.590 1.00 88.25 73 GLU A CA 1
ATOM 535 C C . GLU A 1 73 ? 5.059 8.189 2.228 1.00 88.25 73 GLU A C 1
ATOM 537 O O . GLU A 1 73 ? 6.252 7.989 2.014 1.00 88.25 73 GLU A O 1
ATOM 542 N N . ASN A 1 74 ? 4.262 8.714 1.295 1.00 86.69 74 ASN A N 1
ATOM 543 C CA . ASN A 1 74 ? 4.707 8.921 -0.081 1.00 86.69 74 ASN A CA 1
ATOM 544 C C . ASN A 1 74 ? 4.092 10.179 -0.705 1.00 86.69 74 ASN A C 1
ATOM 546 O O . ASN A 1 74 ? 3.751 10.197 -1.887 1.00 86.69 74 ASN A O 1
ATOM 550 N N . GLY A 1 75 ? 3.934 11.244 0.091 1.00 86.94 75 GLY A N 1
ATOM 551 C CA . GLY A 1 75 ? 3.096 12.387 -0.266 1.00 86.94 75 GLY A CA 1
ATOM 552 C C . GLY A 1 75 ? 3.396 12.984 -1.636 1.00 86.94 75 GLY A C 1
ATOM 553 O O . GLY A 1 75 ? 2.469 13.300 -2.363 1.00 86.94 75 GLY A O 1
ATOM 554 N N . ASN A 1 76 ? 4.666 13.086 -2.042 1.00 91.56 76 ASN A N 1
ATOM 555 C CA . ASN A 1 76 ? 5.082 13.693 -3.317 1.00 91.56 76 ASN A CA 1
ATOM 556 C C . ASN A 1 76 ? 5.103 12.752 -4.532 1.00 91.56 76 ASN A C 1
ATOM 558 O O . ASN A 1 76 ? 5.622 13.142 -5.580 1.00 91.56 76 ASN A O 1
ATOM 562 N N . ALA A 1 77 ? 4.560 11.542 -4.418 1.00 94.88 77 ALA A N 1
ATOM 563 C CA . ALA A 1 77 ? 4.573 10.587 -5.516 1.00 94.88 77 ALA A CA 1
ATOM 564 C C . ALA A 1 77 ? 3.626 10.973 -6.671 1.00 94.88 77 ALA A C 1
ATOM 566 O O . ALA A 1 77 ? 2.684 11.751 -6.485 1.00 94.88 77 ALA A O 1
ATOM 567 N N . PRO A 1 78 ? 3.839 10.403 -7.871 1.00 97.31 78 PRO A N 1
ATOM 568 C CA . PRO A 1 78 ? 2.889 10.509 -8.974 1.00 97.31 78 PRO A CA 1
ATOM 569 C C . PRO A 1 78 ? 1.532 9.853 -8.642 1.00 97.31 78 PRO A C 1
ATOM 571 O O . PRO A 1 78 ? 1.488 8.946 -7.807 1.00 97.31 78 PRO A O 1
ATOM 574 N N . PRO A 1 79 ? 0.431 10.233 -9.322 1.00 97.81 79 PRO A N 1
ATOM 575 C CA . PRO A 1 79 ? -0.928 9.808 -8.964 1.00 97.81 79 PRO A CA 1
ATOM 576 C C . PRO A 1 79 ? -1.126 8.293 -8.803 1.00 97.81 79 PRO A C 1
ATOM 578 O O . PRO A 1 79 ? -1.720 7.853 -7.822 1.00 97.81 79 PRO A O 1
ATOM 581 N N . GLU A 1 80 ? -0.589 7.478 -9.716 1.00 98.38 80 GLU A N 1
ATOM 582 C CA . GLU A 1 80 ? -0.708 6.013 -9.635 1.00 98.38 80 GLU A CA 1
ATOM 583 C C . GLU A 1 80 ? 0.061 5.423 -8.442 1.00 98.38 80 GLU A C 1
ATOM 585 O O . GLU A 1 80 ? -0.414 4.496 -7.788 1.00 98.38 80 GLU A O 1
ATOM 590 N N . ALA A 1 81 ? 1.202 6.009 -8.074 1.00 98.38 81 ALA A N 1
ATOM 591 C CA . ALA A 1 81 ? 1.923 5.607 -6.869 1.00 98.38 81 ALA A CA 1
ATOM 592 C C . ALA A 1 81 ? 1.167 6.008 -5.588 1.00 98.38 81 ALA A C 1
ATOM 594 O O . ALA A 1 81 ? 1.173 5.251 -4.619 1.00 98.38 81 ALA A O 1
ATOM 595 N N . LEU A 1 82 ? 0.463 7.149 -5.586 1.00 98.44 82 LEU A N 1
ATOM 596 C CA . LEU A 1 82 ? -0.405 7.539 -4.466 1.00 98.44 82 LEU A CA 1
ATOM 597 C C . LEU A 1 82 ? -1.590 6.575 -4.304 1.00 98.44 82 LEU A C 1
ATOM 599 O O . LEU A 1 82 ? -1.924 6.209 -3.178 1.00 98.44 82 LEU A O 1
ATOM 603 N N . LYS A 1 83 ? -2.203 6.121 -5.407 1.00 98.69 83 LYS A N 1
ATOM 604 C CA . LYS A 1 83 ? -3.256 5.088 -5.374 1.00 98.69 83 LYS A CA 1
ATOM 605 C C . LYS A 1 83 ? -2.728 3.767 -4.814 1.00 98.69 83 LYS A C 1
ATOM 607 O O . LYS A 1 83 ? -3.374 3.174 -3.952 1.00 98.69 83 LYS A O 1
ATOM 612 N N . ALA A 1 84 ? -1.540 3.335 -5.245 1.00 98.62 84 ALA A N 1
ATOM 613 C CA . ALA A 1 84 ? -0.902 2.137 -4.703 1.00 98.62 84 ALA A CA 1
ATOM 614 C C . ALA A 1 84 ? -0.673 2.271 -3.187 1.00 98.62 84 ALA A C 1
ATOM 616 O O . ALA A 1 84 ? -1.068 1.384 -2.431 1.00 98.62 84 ALA A O 1
ATOM 617 N N . GLN A 1 85 ? -0.141 3.414 -2.738 1.00 98.50 85 GLN A N 1
ATOM 618 C CA . GLN A 1 85 ? 0.065 3.710 -1.318 1.00 98.50 85 GLN A CA 1
ATOM 619 C C . GLN A 1 85 ? -1.248 3.696 -0.522 1.00 98.50 85 GLN A C 1
ATOM 621 O O . GLN A 1 85 ? -1.270 3.176 0.591 1.00 98.50 85 GLN A O 1
ATOM 626 N N . ALA A 1 86 ? -2.346 4.221 -1.075 1.00 98.12 86 ALA A N 1
ATOM 627 C CA . ALA A 1 86 ? -3.655 4.214 -0.421 1.00 98.12 86 ALA A CA 1
ATOM 628 C C . ALA A 1 86 ? -4.198 2.788 -0.224 1.00 98.12 86 ALA A C 1
ATOM 630 O O . ALA A 1 86 ? -4.658 2.436 0.863 1.00 98.12 86 ALA A O 1
ATOM 631 N N . LEU A 1 87 ? -4.096 1.942 -1.254 1.00 98.19 87 LEU A N 1
ATOM 632 C CA . LEU A 1 87 ? -4.522 0.542 -1.193 1.00 98.19 87 LEU A CA 1
ATOM 633 C C . LEU A 1 87 ? -3.657 -0.268 -0.215 1.00 98.19 87 LEU A C 1
ATOM 635 O O . LEU A 1 87 ? -4.190 -1.030 0.596 1.00 98.19 87 LEU A O 1
ATOM 639 N N . GLN A 1 88 ? -2.337 -0.067 -0.231 1.00 98.44 88 GLN A N 1
ATOM 640 C CA . GLN A 1 88 ? -1.416 -0.675 0.737 1.00 98.44 88 GLN A CA 1
ATOM 641 C C . GLN A 1 88 ? -1.725 -0.226 2.163 1.00 98.44 88 GLN A C 1
ATOM 643 O O . GLN A 1 88 ? -1.762 -1.046 3.080 1.00 98.44 88 GLN A O 1
ATOM 648 N N . ALA A 1 89 ? -1.999 1.069 2.351 1.00 97.62 89 ALA A N 1
ATOM 649 C CA . ALA A 1 89 ? -2.331 1.606 3.657 1.00 97.62 89 ALA A CA 1
ATOM 650 C C . ALA A 1 89 ? -3.573 0.913 4.233 1.00 97.62 89 ALA A C 1
ATOM 652 O O . ALA A 1 89 ? -3.544 0.406 5.355 1.00 97.62 89 ALA A O 1
ATOM 653 N N . ARG A 1 90 ? -4.624 0.799 3.414 1.00 97.12 90 ARG A N 1
ATOM 654 C CA . ARG A 1 90 ? -5.888 0.152 3.776 1.00 97.12 90 ARG A CA 1
ATOM 655 C C . ARG A 1 90 ? -5.749 -1.346 4.023 1.00 97.12 90 ARG A C 1
ATOM 657 O O . ARG A 1 90 ? -6.303 -1.858 4.990 1.00 97.12 90 ARG A O 1
ATOM 664 N N . SER A 1 91 ? -4.985 -2.043 3.188 1.00 97.25 91 SER A N 1
ATOM 665 C CA . SER A 1 91 ? -4.760 -3.487 3.335 1.00 97.25 91 SER A CA 1
ATOM 666 C C . SER A 1 91 ? -4.014 -3.808 4.629 1.00 97.25 91 SER A C 1
ATOM 668 O O . SER A 1 91 ? -4.433 -4.694 5.374 1.00 97.25 91 SER A O 1
ATOM 670 N N . PHE A 1 92 ? -2.972 -3.037 4.958 1.00 96.75 92 PHE A N 1
ATOM 671 C CA . PHE A 1 92 ? -2.266 -3.183 6.230 1.00 96.75 92 PHE A CA 1
ATOM 672 C C . PHE A 1 92 ? -3.179 -2.855 7.419 1.00 96.75 92 PHE A C 1
ATOM 674 O O . PHE A 1 92 ? -3.222 -3.624 8.379 1.00 96.75 92 PHE A O 1
ATOM 681 N N . LEU A 1 93 ? -3.968 -1.775 7.347 1.00 95.94 93 LEU A N 1
ATOM 682 C CA . LEU A 1 93 ? -4.969 -1.446 8.366 1.00 95.94 93 LEU A CA 1
ATOM 683 C C . LEU A 1 93 ? -5.942 -2.615 8.597 1.00 95.94 93 LEU A C 1
ATOM 685 O O . LEU A 1 93 ? -6.139 -3.044 9.734 1.00 95.94 93 LEU A O 1
ATOM 689 N N . TYR A 1 94 ? -6.516 -3.181 7.535 1.00 94.81 94 TYR A N 1
ATOM 690 C CA . TYR A 1 94 ? -7.426 -4.322 7.650 1.00 94.81 94 TYR A CA 1
ATOM 691 C C . TYR A 1 94 ? -6.723 -5.567 8.197 1.00 94.81 94 TYR A C 1
ATOM 693 O O . TYR A 1 94 ? -7.274 -6.246 9.061 1.00 94.81 94 TYR A O 1
ATOM 701 N N . TYR A 1 95 ? -5.484 -5.843 7.789 1.00 94.06 95 TYR A N 1
ATOM 702 C CA . TYR A 1 95 ? -4.684 -6.905 8.397 1.00 94.06 95 TYR A CA 1
ATOM 703 C C . TYR A 1 95 ? -4.539 -6.697 9.913 1.00 94.06 95 TYR A C 1
ATOM 705 O O . TYR A 1 95 ? -4.776 -7.615 10.700 1.00 94.06 95 TYR A O 1
ATOM 713 N N . LYS A 1 96 ? -4.220 -5.477 10.353 1.00 91.44 96 LYS A N 1
ATOM 714 C CA . LYS A 1 96 ? -4.088 -5.147 11.774 1.00 91.44 96 LYS A CA 1
ATOM 715 C C . LYS A 1 96 ? -5.398 -5.397 12.535 1.00 91.44 96 LYS A C 1
ATOM 717 O O . LYS A 1 96 ? -5.386 -6.110 13.541 1.00 91.44 96 LYS A O 1
ATOM 722 N N . LEU A 1 97 ? -6.519 -4.880 12.041 1.00 89.44 97 LEU A N 1
ATOM 723 C CA . LEU A 1 97 ? -7.818 -4.997 12.712 1.00 89.44 97 LEU A CA 1
ATOM 724 C C . LEU A 1 97 ? -8.360 -6.434 12.710 1.00 89.44 97 LEU A C 1
ATOM 726 O O . LEU A 1 97 ? -8.797 -6.952 13.737 1.00 89.44 97 LEU A O 1
ATOM 730 N N . PHE A 1 98 ? -8.324 -7.107 11.560 1.00 88.25 98 PHE A N 1
ATOM 731 C CA . PHE A 1 98 ? -9.043 -8.365 11.366 1.00 88.25 98 PHE A CA 1
ATOM 732 C C . PHE A 1 98 ? -8.182 -9.608 11.541 1.00 88.25 98 PHE A C 1
ATOM 734 O O . PHE A 1 98 ? -8.725 -10.652 11.900 1.00 88.25 98 PHE A O 1
ATOM 741 N N . VAL A 1 99 ? -6.870 -9.517 11.333 1.00 87.44 99 VAL A N 1
ATOM 742 C CA . VAL A 1 99 ? -5.952 -10.657 11.468 1.00 87.44 99 VAL A CA 1
ATOM 743 C C . VAL A 1 99 ? -5.171 -10.550 12.769 1.00 87.44 99 VAL A C 1
ATOM 745 O O . VAL A 1 99 ? -5.246 -11.450 13.599 1.00 87.44 99 VAL A O 1
ATOM 748 N N . ALA A 1 100 ? -4.492 -9.423 13.000 1.00 85.69 100 ALA A N 1
ATOM 749 C CA . ALA A 1 100 ? -3.738 -9.203 14.236 1.00 85.69 100 ALA A CA 1
ATOM 750 C C . ALA A 1 100 ? -4.627 -8.836 15.440 1.00 85.69 100 ALA A C 1
ATOM 752 O O . ALA A 1 100 ? -4.125 -8.769 16.561 1.00 85.69 100 ALA A O 1
ATOM 753 N N . LYS A 1 101 ? -5.930 -8.605 15.211 1.00 87.00 101 LYS A N 1
ATOM 754 C CA . LYS A 1 101 ? -6.948 -8.289 16.228 1.00 87.00 101 LYS A CA 1
ATOM 755 C C . LYS A 1 101 ? -6.579 -7.095 17.113 1.00 87.00 101 LYS A C 1
ATOM 757 O O . LYS A 1 101 ? -6.913 -7.073 18.297 1.00 87.00 101 LYS A O 1
ATOM 762 N N . VAL A 1 102 ? -5.892 -6.097 16.551 1.00 85.88 102 VAL A N 1
ATOM 763 C CA . VAL A 1 102 ? -5.632 -4.849 17.280 1.00 85.88 102 VAL A CA 1
ATOM 764 C C . VAL A 1 102 ? -6.847 -3.932 17.205 1.00 85.88 102 VAL A C 1
ATOM 766 O O . VAL A 1 102 ? -7.531 -3.876 16.188 1.00 85.88 102 VAL A O 1
ATOM 769 N N . THR A 1 103 ? -7.101 -3.193 18.279 1.00 85.25 103 THR A N 1
ATOM 770 C CA . THR A 1 103 ? -8.218 -2.237 18.369 1.00 85.25 103 THR A CA 1
ATOM 771 C C . THR A 1 103 ? -7.772 -0.784 18.232 1.00 85.25 103 THR A C 1
ATOM 773 O O . THR A 1 103 ? -8.602 0.091 18.014 1.00 85.25 103 THR A O 1
ATOM 776 N N . THR A 1 104 ? -6.468 -0.527 18.360 1.00 88.50 104 THR A N 1
ATOM 777 C CA . THR A 1 104 ? -5.856 0.798 18.235 1.00 88.50 104 THR A CA 1
ATOM 778 C C . THR A 1 104 ? -4.620 0.685 17.354 1.00 88.50 104 THR A C 1
ATOM 780 O O . THR A 1 104 ? -3.779 -0.186 17.589 1.00 88.50 104 THR A O 1
ATOM 783 N N . ILE A 1 105 ? -4.504 1.564 16.361 1.00 90.94 105 ILE A N 1
ATOM 784 C CA . ILE A 1 105 ? -3.331 1.644 15.487 1.00 90.94 105 ILE A CA 1
ATOM 785 C C . ILE A 1 105 ? -2.324 2.626 16.077 1.00 90.94 105 ILE A C 1
ATOM 787 O O . ILE A 1 105 ? -2.685 3.737 16.474 1.00 90.94 105 ILE A O 1
ATOM 791 N N . ARG A 1 106 ? -1.054 2.224 16.136 1.00 86.12 106 ARG A N 1
ATOM 792 C CA . ARG A 1 106 ? 0.029 3.088 16.612 1.00 86.12 106 ARG A CA 1
ATOM 793 C C . ARG A 1 106 ? 0.357 4.124 15.547 1.00 86.12 106 ARG A C 1
ATOM 795 O O . ARG A 1 106 ? 0.578 3.766 14.395 1.00 86.12 106 ARG A O 1
ATOM 802 N N . ASN A 1 107 ? 0.496 5.387 15.936 1.00 83.50 107 ASN A N 1
ATOM 803 C CA . ASN A 1 107 ? 1.029 6.414 15.043 1.00 83.50 107 ASN A CA 1
ATOM 804 C C . ASN A 1 107 ? 2.568 6.377 15.031 1.00 83.50 107 ASN A C 1
ATOM 806 O O . ASN A 1 107 ? 3.236 7.181 15.683 1.00 83.50 107 ASN A O 1
ATOM 810 N N . SER A 1 108 ? 3.148 5.384 14.360 1.00 80.75 108 SER A N 1
ATOM 811 C CA . SER A 1 108 ? 4.603 5.214 14.279 1.00 80.75 108 SER A CA 1
ATOM 812 C C . SER A 1 108 ? 4.991 4.292 13.128 1.00 80.75 108 SER A C 1
ATOM 814 O O . SER A 1 108 ? 4.154 3.590 12.571 1.00 80.75 108 SER A O 1
ATOM 816 N N . GLN A 1 109 ? 6.293 4.197 12.855 1.00 75.56 109 GLN A N 1
ATOM 817 C CA . GLN A 1 109 ? 6.854 3.241 11.894 1.00 75.56 109 GLN A CA 1
ATOM 818 C C . GLN A 1 109 ? 6.587 1.764 12.244 1.00 75.56 109 GLN A C 1
ATOM 820 O O . GLN A 1 109 ? 6.824 0.896 11.411 1.00 75.56 109 GLN A O 1
ATOM 825 N N . ALA A 1 110 ? 6.138 1.455 13.469 1.00 65.00 110 ALA A N 1
ATOM 826 C CA . ALA A 1 110 ? 5.768 0.091 13.844 1.00 65.00 110 ALA A CA 1
ATOM 827 C C . ALA A 1 110 ? 4.431 -0.357 13.228 1.00 65.00 110 ALA A C 1
ATOM 829 O O . ALA A 1 110 ? 4.235 -1.558 13.050 1.00 65.00 110 ALA A O 1
ATOM 830 N N . ASP A 1 111 ? 3.536 0.591 12.927 1.00 81.25 111 ASP A N 1
ATOM 831 C CA . ASP A 1 111 ? 2.293 0.348 12.196 1.00 81.25 111 ASP A CA 1
ATOM 832 C C . ASP A 1 111 ? 2.267 1.241 10.948 1.00 81.25 111 ASP A C 1
ATOM 834 O O . ASP A 1 111 ? 2.784 0.841 9.909 1.00 81.25 111 ASP A O 1
ATOM 838 N N . GLN A 1 112 ? 1.688 2.441 11.045 1.00 77.25 112 GLN A N 1
ATOM 839 C CA . GLN A 1 112 ? 1.655 3.438 9.971 1.00 77.25 112 GLN A CA 1
ATOM 840 C C . GLN A 1 112 ? 1.740 4.838 10.572 1.00 77.25 112 GLN A C 1
ATOM 842 O O . GLN A 1 112 ? 1.193 5.091 11.649 1.00 77.25 112 GLN A O 1
ATOM 847 N N . VAL A 1 113 ? 2.402 5.764 9.879 1.00 81.94 113 VAL A N 1
ATOM 848 C CA . VAL A 1 113 ? 2.473 7.155 10.336 1.00 81.94 113 VAL A CA 1
ATOM 849 C C . VAL A 1 113 ? 1.204 7.901 9.911 1.00 81.94 113 VAL A C 1
ATOM 851 O O . VAL A 1 113 ? 1.031 8.260 8.749 1.00 81.94 113 VAL A O 1
ATOM 854 N N . TYR A 1 114 ? 0.315 8.149 10.870 1.00 78.94 114 TYR A N 1
ATOM 855 C CA . TYR A 1 114 ? -0.908 8.935 10.729 1.00 78.94 114 TYR A CA 1
ATOM 856 C C . TYR A 1 114 ? -0.678 10.367 11.234 1.00 78.94 114 TYR A C 1
ATOM 858 O O . TYR A 1 114 ? -0.579 10.597 12.436 1.00 78.94 114 TYR A O 1
ATOM 866 N N . LYS A 1 115 ? -0.620 11.335 10.309 1.00 80.06 115 LYS A N 1
ATOM 867 C CA . LYS A 1 115 ? -0.287 12.756 10.553 1.00 80.06 115 LYS A CA 1
ATOM 868 C C . LYS A 1 115 ? 1.150 12.950 11.065 1.00 80.06 115 LYS A C 1
ATOM 870 O O . LYS A 1 115 ? 1.508 12.638 12.197 1.00 80.06 115 LYS A O 1
ATOM 875 N N . CYS A 1 116 ? 1.978 13.524 10.204 1.00 80.25 116 CYS A N 1
ATOM 876 C CA . CYS A 1 116 ? 3.400 13.772 10.405 1.00 80.25 116 CYS A CA 1
ATOM 877 C C . CYS A 1 116 ? 3.670 15.280 10.411 1.00 80.25 116 CYS A C 1
ATOM 879 O O . CYS A 1 116 ? 2.965 16.061 9.781 1.00 80.25 116 CYS A O 1
ATOM 881 N N . SER A 1 117 ? 4.710 15.712 11.120 1.00 80.75 117 SER A N 1
ATOM 882 C CA . SER A 1 117 ? 4.966 17.140 11.368 1.00 80.75 117 SER A CA 1
ATOM 883 C C . SER A 1 117 ? 5.377 17.951 10.135 1.00 80.75 117 SER A C 1
ATOM 885 O O . SER A 1 117 ? 5.337 19.178 10.173 1.00 80.75 117 SER A O 1
ATOM 887 N N . TYR A 1 118 ? 5.803 17.293 9.058 1.00 75.31 118 TYR A N 1
ATOM 888 C CA . TYR A 1 118 ? 6.395 17.941 7.887 1.00 75.31 118 TYR A CA 1
ATOM 889 C C . TYR A 1 118 ? 5.436 18.087 6.701 1.00 75.31 118 TYR A C 1
ATOM 891 O O . TYR A 1 118 ? 5.813 18.689 5.696 1.00 75.31 118 TYR A O 1
ATOM 899 N N . THR A 1 119 ? 4.218 17.541 6.772 1.00 82.50 119 THR A N 1
ATOM 900 C CA . THR A 1 119 ? 3.233 17.700 5.697 1.00 82.50 119 THR A CA 1
ATOM 901 C C . THR A 1 119 ? 1.801 17.495 6.182 1.00 82.50 119 THR A C 1
ATOM 903 O O . THR A 1 119 ? 1.555 16.908 7.232 1.00 82.50 119 THR A O 1
ATOM 906 N N . THR A 1 120 ? 0.850 17.985 5.395 1.00 88.06 120 THR A N 1
ATOM 907 C CA . THR A 1 120 ? -0.585 17.778 5.578 1.00 88.06 120 THR A CA 1
ATOM 908 C C . THR A 1 120 ? -1.172 17.183 4.304 1.00 88.06 120 THR A C 1
ATOM 910 O O . THR A 1 120 ? -0.681 17.431 3.197 1.00 88.06 120 THR A O 1
ATOM 913 N N . ALA A 1 121 ? -2.233 16.386 4.438 1.00 93.06 121 ALA A N 1
ATOM 914 C CA . ALA A 1 121 ? -2.924 15.851 3.276 1.00 93.06 121 ALA A CA 1
ATOM 915 C C . ALA A 1 121 ? -3.531 16.991 2.434 1.00 93.06 121 ALA A C 1
ATOM 917 O O . ALA A 1 121 ? -4.408 17.723 2.883 1.00 93.06 121 ALA A O 1
ATOM 918 N N . SER A 1 122 ? -3.048 17.146 1.201 1.00 93.38 122 SER A N 1
ATOM 919 C CA . SER A 1 122 ? -3.696 17.913 0.129 1.00 93.38 122 SER A CA 1
ATOM 920 C C . SER A 1 122 ? -4.646 17.055 -0.722 1.00 93.38 122 SER A C 1
ATOM 922 O O . SER A 1 122 ? -4.629 15.826 -0.624 1.00 93.38 122 SER A O 1
ATOM 924 N N . GLU A 1 123 ? -5.427 17.703 -1.595 1.00 95.75 123 GLU A N 1
ATOM 925 C CA . GLU A 1 123 ? -6.481 17.086 -2.424 1.00 95.75 123 GLU A CA 1
ATOM 926 C C . GLU A 1 123 ? -6.030 15.829 -3.178 1.00 95.75 123 GLU A C 1
ATOM 928 O O . GLU A 1 123 ? -6.740 14.829 -3.168 1.00 95.75 123 GLU A O 1
ATOM 933 N N . ARG A 1 124 ? -4.815 15.806 -3.743 1.00 95.88 124 ARG A N 1
ATOM 934 C CA . ARG A 1 124 ? -4.311 14.630 -4.478 1.00 95.88 124 ARG A CA 1
ATOM 935 C C . ARG A 1 124 ? -4.262 13.349 -3.632 1.00 95.88 124 ARG A C 1
ATOM 937 O O . ARG A 1 124 ? -4.393 12.251 -4.166 1.00 95.88 124 ARG A O 1
ATOM 944 N N . HIS A 1 125 ? -4.054 13.469 -2.317 1.00 96.88 125 HIS A N 1
ATOM 945 C CA . HIS A 1 125 ? -4.024 12.308 -1.426 1.00 96.88 125 HIS A CA 1
ATOM 946 C C . HIS A 1 125 ? -5.450 11.819 -1.142 1.00 96.88 125 HIS A C 1
ATOM 948 O O . HIS A 1 125 ? -5.691 10.613 -1.143 1.00 96.88 125 HIS A O 1
ATOM 954 N N . PHE A 1 126 ? -6.408 12.741 -0.991 1.00 95.88 126 PHE A N 1
ATOM 955 C CA . PHE A 1 126 ? -7.833 12.413 -0.893 1.00 95.88 126 PHE A CA 1
ATOM 956 C C . PHE A 1 126 ? -8.377 11.819 -2.197 1.00 95.88 126 PHE A C 1
ATOM 958 O O . PHE A 1 126 ? -9.183 10.894 -2.168 1.00 95.88 126 PHE A O 1
ATOM 965 N N . GLU A 1 127 ? -7.947 12.310 -3.358 1.00 96.31 127 GLU A N 1
ATOM 966 C CA . GLU A 1 127 ? -8.272 11.719 -4.662 1.00 96.31 127 GLU A CA 1
ATOM 967 C C . GLU A 1 127 ? -7.752 10.283 -4.774 1.00 96.31 127 GLU A C 1
ATOM 969 O O . GLU A 1 127 ? -8.504 9.396 -5.171 1.00 96.31 127 GLU A O 1
ATOM 974 N N . ALA A 1 128 ? -6.506 10.020 -4.371 1.00 96.81 128 ALA A N 1
ATOM 975 C CA . ALA A 1 128 ? -5.946 8.669 -4.368 1.00 96.81 128 ALA A CA 1
ATOM 976 C C . ALA A 1 128 ? -6.684 7.720 -3.403 1.00 96.81 128 ALA A C 1
ATOM 978 O O . ALA A 1 128 ? -6.985 6.576 -3.765 1.00 96.81 128 ALA A O 1
ATOM 979 N N . ALA A 1 129 ? -7.022 8.202 -2.201 1.00 96.12 129 ALA A N 1
ATOM 980 C CA . ALA A 1 129 ? -7.814 7.458 -1.225 1.00 96.12 129 ALA A CA 1
ATOM 981 C C . ALA A 1 129 ? -9.205 7.111 -1.780 1.00 96.12 129 ALA A C 1
ATOM 983 O O . ALA A 1 129 ? -9.576 5.937 -1.795 1.00 96.12 129 ALA A O 1
ATOM 984 N N . ARG A 1 130 ? -9.926 8.099 -2.333 1.00 95.00 130 ARG A N 1
ATOM 985 C CA . ARG A 1 130 ? -11.257 7.914 -2.939 1.00 95.00 130 ARG A CA 1
ATOM 986 C C . ARG A 1 130 ? -11.230 7.013 -4.170 1.00 95.00 130 ARG A C 1
ATOM 988 O O . ARG A 1 130 ? -12.091 6.147 -4.303 1.00 95.00 130 ARG A O 1
ATOM 995 N N . ALA A 1 131 ? -10.239 7.165 -5.049 1.00 96.06 131 ALA A N 1
ATOM 996 C CA . ALA A 1 131 ? -10.097 6.338 -6.250 1.00 96.06 131 ALA A CA 1
ATOM 997 C C . ALA A 1 131 ? -9.911 4.848 -5.920 1.00 96.06 131 ALA A C 1
ATOM 999 O O . ALA A 1 131 ? -10.285 3.982 -6.709 1.00 96.06 131 ALA A O 1
ATOM 1000 N N . THR A 1 132 ? -9.369 4.552 -4.738 1.00 96.06 132 THR A N 1
ATOM 1001 C CA . THR A 1 132 ? -9.151 3.190 -4.241 1.00 96.06 132 THR A CA 1
ATOM 1002 C C . THR A 1 132 ? -10.062 2.839 -3.068 1.00 96.06 132 THR A C 1
ATOM 1004 O O . THR A 1 132 ? -9.772 1.878 -2.361 1.00 96.06 132 THR A O 1
ATOM 1007 N N . ARG A 1 133 ? -11.150 3.592 -2.836 1.00 94.38 133 ARG A N 1
ATOM 1008 C CA . ARG A 1 133 ? -12.002 3.441 -1.647 1.00 94.38 133 ARG A CA 1
ATOM 1009 C C . ARG A 1 133 ? -12.393 1.983 -1.433 1.00 94.38 133 ARG A C 1
ATOM 1011 O O . ARG A 1 133 ? -12.919 1.339 -2.347 1.00 94.38 133 ARG A O 1
ATOM 1018 N N . GLY A 1 134 ? -12.125 1.481 -0.229 1.00 93.06 134 GLY A N 1
ATOM 1019 C CA . GLY A 1 134 ? -12.459 0.114 0.147 1.00 93.06 134 GLY A CA 1
ATOM 1020 C C . GLY A 1 134 ? -11.612 -0.984 -0.488 1.00 93.06 134 GLY A C 1
ATOM 1021 O O . GLY A 1 134 ? -11.792 -2.151 -0.153 1.00 93.06 134 GLY A O 1
ATOM 1022 N N . GLN A 1 135 ? -10.700 -0.654 -1.405 1.00 96.31 135 GLN A N 1
ATOM 1023 C CA . GLN A 1 135 ? -9.874 -1.662 -2.053 1.00 96.31 135 GLN A CA 1
ATOM 1024 C C . GLN A 1 135 ? -8.767 -2.160 -1.128 1.00 96.31 135 GLN A C 1
ATOM 1026 O O . GLN A 1 135 ? -8.060 -1.356 -0.509 1.00 96.31 135 GLN A O 1
ATOM 1031 N N . PHE A 1 136 ? -8.579 -3.476 -1.093 1.00 96.62 136 PHE A N 1
ATOM 1032 C CA . PHE A 1 136 ? -7.502 -4.133 -0.364 1.00 96.62 136 PHE A CA 1
ATOM 1033 C C . PHE A 1 136 ? -6.962 -5.344 -1.132 1.00 96.62 136 PHE A C 1
ATOM 1035 O O . PHE A 1 136 ? -7.631 -5.889 -2.004 1.00 96.62 136 PHE A O 1
ATOM 1042 N N . ALA A 1 137 ? -5.737 -5.765 -0.822 1.00 97.75 137 ALA A N 1
ATOM 1043 C CA . ALA A 1 137 ? -5.126 -6.941 -1.431 1.00 97.75 137 ALA A CA 1
ATOM 1044 C C . ALA A 1 137 ? -5.443 -8.214 -0.633 1.00 97.75 137 ALA A C 1
ATOM 1046 O O . ALA A 1 137 ? -5.296 -8.243 0.593 1.00 97.75 137 ALA A O 1
ATOM 1047 N N . SER A 1 138 ? -5.797 -9.285 -1.337 1.00 96.62 138 SER A N 1
ATOM 1048 C CA . SER A 1 138 ? -5.964 -10.626 -0.785 1.00 96.62 138 SER A CA 1
ATOM 1049 C C . SER A 1 138 ? -5.190 -11.673 -1.594 1.00 96.62 138 SER A C 1
ATOM 1051 O O . SER A 1 138 ? -4.794 -11.450 -2.741 1.00 96.62 138 SER A O 1
ATOM 1053 N N . TRP A 1 139 ? -4.938 -12.822 -0.975 1.00 95.69 139 TRP A N 1
ATOM 1054 C CA . TRP A 1 139 ? -4.411 -14.017 -1.626 1.00 95.69 139 TRP A CA 1
ATOM 1055 C C . TRP A 1 139 ? -5.003 -15.252 -0.952 1.00 95.69 139 TRP A C 1
ATOM 1057 O O . TRP A 1 139 ? -4.976 -15.344 0.274 1.00 95.69 139 TRP A O 1
ATOM 1067 N N . ASN A 1 140 ? -5.563 -16.184 -1.729 1.00 92.00 140 ASN A N 1
ATOM 1068 C CA . ASN A 1 140 ? -6.272 -17.360 -1.206 1.00 92.00 140 ASN A CA 1
ATOM 1069 C C . ASN A 1 140 ? -7.309 -17.010 -0.117 1.00 92.00 140 ASN A C 1
ATOM 1071 O O . ASN A 1 140 ? -7.384 -17.674 0.910 1.00 92.00 140 ASN A O 1
ATOM 1075 N N . ASN A 1 141 ? -8.092 -15.943 -0.323 1.00 89.81 141 ASN A N 1
ATOM 1076 C CA . ASN A 1 141 ? -9.076 -15.418 0.639 1.00 89.81 141 ASN A CA 1
ATOM 1077 C C . ASN A 1 141 ? -8.482 -14.901 1.970 1.00 89.81 141 ASN A C 1
ATOM 1079 O O . ASN A 1 141 ? -9.213 -14.672 2.934 1.00 89.81 141 ASN A O 1
ATOM 1083 N N . HIS A 1 142 ? -7.167 -14.678 2.041 1.00 92.44 142 HIS A N 1
ATOM 1084 C CA . HIS A 1 142 ? -6.502 -14.049 3.180 1.00 92.44 142 HIS A CA 1
ATOM 1085 C C . HIS A 1 142 ? -6.095 -12.614 2.851 1.00 92.44 142 HIS A C 1
ATOM 1087 O O . HIS A 1 142 ? -5.490 -12.355 1.814 1.00 92.44 142 HIS A O 1
ATOM 1093 N N . ILE A 1 143 ? -6.362 -11.682 3.770 1.00 94.81 143 ILE A N 1
ATOM 1094 C CA . ILE A 1 143 ? -5.916 -10.285 3.658 1.00 94.81 143 ILE A CA 1
ATOM 1095 C C . ILE A 1 143 ? -4.388 -10.241 3.623 1.00 94.81 143 ILE A C 1
ATOM 1097 O O . ILE A 1 143 ? -3.729 -10.777 4.514 1.00 94.81 143 ILE A O 1
ATOM 1101 N N . VAL A 1 144 ? -3.810 -9.564 2.643 1.00 97.00 144 VAL A N 1
ATOM 1102 C CA . VAL A 1 144 ? -2.364 -9.364 2.555 1.00 97.00 144 VAL A CA 1
ATOM 1103 C C . VAL A 1 144 ? -1.979 -8.146 3.391 1.00 97.00 144 VAL A C 1
ATOM 1105 O O . VAL A 1 144 ? -2.581 -7.086 3.262 1.00 97.00 144 VAL A O 1
ATOM 1108 N N . ALA A 1 145 ? -0.948 -8.268 4.231 1.00 95.56 145 ALA A N 1
ATOM 1109 C CA . ALA A 1 145 ? -0.491 -7.164 5.078 1.00 95.56 145 ALA A CA 1
ATOM 1110 C C . ALA A 1 145 ? 0.090 -5.993 4.265 1.00 95.56 145 ALA A C 1
ATOM 1112 O O . ALA A 1 145 ? 0.132 -4.878 4.748 1.00 95.56 145 ALA A O 1
ATOM 1113 N N . THR A 1 146 ? 0.544 -6.230 3.033 1.00 97.75 146 THR A N 1
ATOM 1114 C CA . THR A 1 146 ? 1.121 -5.222 2.123 1.00 97.75 146 THR A CA 1
ATOM 1115 C C . THR A 1 146 ? 2.155 -4.313 2.791 1.00 97.75 146 THR A C 1
ATOM 1117 O O . THR A 1 146 ? 1.992 -3.096 2.846 1.00 97.75 146 THR A O 1
ATOM 1120 N N . PHE A 1 147 ? 3.247 -4.895 3.291 1.00 97.62 147 PHE A N 1
ATOM 1121 C CA . PHE A 1 147 ? 4.365 -4.108 3.815 1.00 97.62 147 PHE A CA 1
ATOM 1122 C C . PHE A 1 147 ? 4.896 -3.135 2.753 1.00 97.62 147 PHE A C 1
ATOM 1124 O O . PHE A 1 147 ? 4.887 -3.442 1.555 1.00 97.62 147 PHE A O 1
ATOM 1131 N N . TYR A 1 148 ? 5.387 -1.979 3.178 1.00 97.12 148 TYR A N 1
ATOM 1132 C CA . TYR A 1 148 ? 6.058 -1.019 2.309 1.00 97.12 148 TYR A CA 1
ATOM 1133 C C . TYR A 1 148 ? 7.157 -0.290 3.081 1.00 97.12 148 TYR A C 1
ATOM 1135 O O . TYR A 1 148 ? 7.102 -0.156 4.302 1.00 97.12 148 TYR A O 1
ATOM 1143 N N . VAL A 1 149 ? 8.174 0.154 2.353 1.00 95.75 149 VAL A N 1
ATOM 1144 C CA . VAL A 1 149 ? 9.303 0.941 2.857 1.00 95.75 149 VAL A CA 1
ATOM 1145 C C . VAL A 1 149 ? 9.744 1.937 1.785 1.00 95.75 149 VAL A C 1
ATOM 1147 O O . VAL A 1 149 ? 9.315 1.847 0.634 1.00 95.75 149 VAL A O 1
ATOM 1150 N N . ALA A 1 150 ? 10.657 2.849 2.121 1.00 95.06 150 ALA A N 1
ATOM 1151 C CA . ALA A 1 150 ? 11.234 3.765 1.137 1.00 95.06 150 ALA A CA 1
ATOM 1152 C C . ALA A 1 150 ? 11.851 3.009 -0.059 1.00 95.06 150 ALA A C 1
ATOM 1154 O O . ALA A 1 150 ? 11.546 3.299 -1.222 1.00 95.06 150 ALA A O 1
ATOM 1155 N N . GLY A 1 151 ? 12.676 1.997 0.225 1.00 95.94 151 GLY A N 1
ATOM 1156 C CA . GLY A 1 151 ? 13.500 1.300 -0.763 1.00 95.94 151 GLY A CA 1
ATOM 1157 C C . GLY A 1 151 ? 14.531 2.224 -1.417 1.00 95.94 151 GLY A C 1
ATOM 1158 O O . GLY A 1 151 ? 14.538 3.440 -1.201 1.00 95.94 151 GLY A O 1
ATOM 1159 N N . ALA A 1 152 ? 15.419 1.662 -2.227 1.00 95.50 152 ALA A N 1
ATOM 1160 C CA . ALA A 1 152 ? 16.419 2.451 -2.932 1.00 95.50 152 ALA A CA 1
ATOM 1161 C C . ALA A 1 152 ? 15.774 3.279 -4.050 1.00 95.50 152 ALA A C 1
ATOM 1163 O O . ALA A 1 152 ? 14.785 2.883 -4.665 1.00 95.50 152 ALA A O 1
ATOM 1164 N N . ARG A 1 153 ? 16.376 4.426 -4.366 1.00 93.62 153 ARG A N 1
ATOM 1165 C CA . ARG A 1 153 ? 16.076 5.176 -5.591 1.00 93.62 153 ARG A CA 1
ATOM 1166 C C . ARG A 1 153 ? 16.742 4.477 -6.778 1.00 93.62 153 ARG A C 1
ATOM 1168 O O . ARG A 1 153 ? 17.975 4.477 -6.799 1.00 93.62 153 ARG A O 1
ATOM 1175 N N . PRO A 1 154 ? 15.990 3.922 -7.748 1.00 88.94 154 PRO A N 1
ATOM 1176 C CA . PRO A 1 154 ? 16.573 3.191 -8.874 1.00 88.94 154 PRO A CA 1
ATOM 1177 C C . PRO A 1 154 ? 17.587 4.041 -9.650 1.00 88.94 154 PRO A C 1
ATOM 1179 O O . PRO A 1 154 ? 17.326 5.210 -9.947 1.00 88.94 154 PRO A O 1
ATOM 1182 N N . ALA A 1 155 ? 18.751 3.470 -9.967 1.00 78.62 155 ALA A N 1
ATOM 1183 C CA . ALA A 1 155 ? 19.789 4.158 -10.729 1.00 78.62 155 ALA A CA 1
ATOM 1184 C C . ALA A 1 155 ? 19.508 4.036 -12.232 1.00 78.62 155 ALA A C 1
ATOM 1186 O O . ALA A 1 155 ? 19.524 2.937 -12.769 1.00 78.62 155 ALA A O 1
ATOM 1187 N N . ASN A 1 156 ? 19.294 5.170 -12.907 1.00 67.75 156 ASN A N 1
ATOM 1188 C CA . ASN A 1 156 ? 19.133 5.269 -14.366 1.00 67.75 156 ASN A CA 1
ATOM 1189 C C . ASN A 1 156 ? 18.124 4.267 -14.957 1.00 67.75 156 ASN A C 1
ATOM 1191 O O . ASN A 1 156 ? 18.516 3.343 -15.671 1.00 67.75 156 ASN A O 1
ATOM 1195 N N . PRO A 1 157 ? 16.821 4.438 -14.691 1.00 73.50 157 PRO A N 1
ATOM 1196 C CA . PRO A 1 157 ? 15.861 3.429 -15.083 1.00 73.50 157 PRO A CA 1
ATOM 1197 C C . PRO A 1 157 ? 15.568 3.520 -16.593 1.00 73.50 157 PRO A C 1
ATOM 1199 O O . PRO A 1 157 ? 15.058 4.541 -17.062 1.00 73.50 157 PRO A O 1
ATOM 1202 N N . ASP A 1 158 ? 15.856 2.455 -17.343 1.00 78.19 158 ASP A N 1
ATOM 1203 C CA . ASP A 1 158 ? 15.427 2.281 -18.738 1.00 78.19 158 ASP A CA 1
ATOM 1204 C C . ASP A 1 158 ? 13.893 2.402 -18.853 1.00 78.19 158 ASP A C 1
ATOM 1206 O O . ASP A 1 158 ? 13.139 1.881 -18.028 1.00 78.19 158 ASP A O 1
ATOM 1210 N N . SER A 1 159 ? 13.411 3.152 -19.842 1.00 76.62 159 SER A N 1
ATOM 1211 C CA . SER A 1 159 ? 11.978 3.300 -20.107 1.00 76.62 159 SER A CA 1
ATOM 1212 C C . SER A 1 159 ? 11.377 2.107 -20.853 1.00 76.62 159 SER A C 1
ATOM 1214 O O . SER A 1 159 ? 10.168 1.923 -20.774 1.00 76.62 159 SER A O 1
ATOM 1216 N N . GLY A 1 160 ? 12.186 1.321 -21.575 1.00 84.19 160 GLY A N 1
ATOM 1217 C CA . GLY A 1 160 ? 11.720 0.158 -22.338 1.00 84.19 160 GLY A CA 1
ATOM 1218 C C . GLY A 1 160 ? 11.354 -1.048 -21.470 1.00 84.19 160 GLY A C 1
ATOM 1219 O O . GLY A 1 160 ? 10.516 -1.848 -21.866 1.00 84.19 160 GLY A O 1
ATOM 1220 N N . GLU A 1 161 ? 11.931 -1.143 -20.270 1.00 89.00 161 GLU A N 1
ATOM 1221 C CA . GLU A 1 161 ? 11.776 -2.285 -19.357 1.00 89.00 161 GLU A CA 1
ATOM 1222 C C . GLU A 1 161 ? 11.489 -1.810 -17.916 1.00 89.00 161 GLU A C 1
ATOM 1224 O O . GLU A 1 161 ? 12.293 -2.036 -17.004 1.00 89.00 161 GLU A O 1
ATOM 1229 N N . PRO A 1 162 ? 10.353 -1.121 -17.669 1.00 90.56 162 PRO A N 1
ATOM 1230 C CA . PRO A 1 162 ? 10.078 -0.427 -16.405 1.00 90.56 162 PRO A CA 1
ATOM 1231 C C . PRO A 1 162 ? 10.140 -1.339 -15.174 1.00 90.56 162 PRO A C 1
ATOM 1233 O O . PRO A 1 162 ? 10.634 -0.915 -14.130 1.00 90.56 162 PRO A O 1
ATOM 1236 N N . ILE A 1 163 ? 9.684 -2.590 -15.297 1.00 93.19 163 ILE A N 1
ATOM 1237 C CA . ILE A 1 163 ? 9.692 -3.577 -14.206 1.00 93.19 163 ILE A CA 1
ATOM 1238 C C . ILE A 1 163 ? 11.108 -3.851 -13.704 1.00 93.19 163 ILE A C 1
ATOM 1240 O O . ILE A 1 163 ? 11.331 -3.917 -12.501 1.00 93.19 163 ILE A O 1
ATOM 1244 N N . VAL A 1 164 ? 12.073 -4.012 -14.609 1.00 91.12 164 VAL A N 1
ATOM 1245 C CA . VAL A 1 164 ? 13.464 -4.293 -14.233 1.00 91.12 164 VAL A CA 1
ATOM 1246 C C . VAL A 1 164 ? 14.167 -3.002 -13.829 1.00 91.12 164 VAL A C 1
ATOM 1248 O O . VAL A 1 164 ? 14.868 -2.959 -12.818 1.00 91.12 164 VAL A O 1
ATOM 1251 N N . ALA A 1 165 ? 13.946 -1.941 -14.601 1.00 91.06 165 ALA A N 1
ATOM 1252 C CA . ALA A 1 165 ? 14.597 -0.654 -14.443 1.00 91.06 165 ALA A CA 1
ATOM 1253 C C . ALA A 1 165 ? 14.268 0.042 -13.117 1.00 91.06 165 ALA A C 1
ATOM 1255 O O . ALA A 1 165 ? 15.129 0.702 -12.542 1.00 91.06 165 ALA A O 1
ATOM 1256 N N . CYS A 1 166 ? 13.040 -0.100 -12.616 1.00 94.69 166 CYS A N 1
ATOM 1257 C CA . CYS A 1 166 ? 12.610 0.518 -11.363 1.00 94.69 166 CYS A CA 1
ATOM 1258 C C . CYS A 1 166 ? 12.910 -0.321 -10.112 1.00 94.69 166 CYS A C 1
ATOM 1260 O O . CYS A 1 166 ? 12.433 0.008 -9.021 1.00 94.69 166 CYS A O 1
ATOM 1262 N N . ASN A 1 167 ? 13.719 -1.374 -10.243 1.00 93.31 167 ASN A N 1
ATOM 1263 C CA . ASN A 1 167 ? 14.273 -2.077 -9.094 1.00 93.31 167 ASN A CA 1
ATOM 1264 C C . ASN A 1 167 ? 15.364 -1.230 -8.423 1.00 93.31 167 ASN A C 1
ATOM 1266 O O . ASN A 1 167 ? 16.069 -0.460 -9.070 1.00 93.31 167 ASN A O 1
ATOM 1270 N N . GLY A 1 168 ? 15.541 -1.383 -7.115 1.00 90.06 168 GLY A N 1
ATOM 1271 C CA . GLY A 1 168 ? 16.473 -0.582 -6.332 1.00 90.06 168 GLY A CA 1
ATOM 1272 C C . GLY A 1 168 ? 17.935 -1.021 -6.443 1.00 90.06 168 GLY A C 1
ATOM 1273 O O . GLY A 1 168 ? 18.816 -0.386 -5.862 1.00 90.06 168 GLY A O 1
ATOM 1274 N N . ALA A 1 169 ? 18.226 -2.089 -7.193 1.00 85.88 169 ALA A N 1
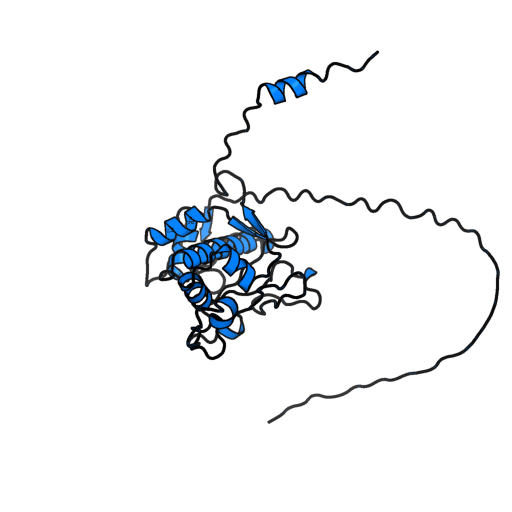ATOM 1275 C CA . ALA A 1 169 ? 19.579 -2.601 -7.383 1.00 85.88 169 ALA A CA 1
ATOM 1276 C C . ALA A 1 169 ? 20.506 -1.534 -7.997 1.00 85.88 169 ALA A C 1
ATOM 1278 O O . ALA A 1 169 ? 20.210 -0.961 -9.042 1.00 85.88 169 ALA A O 1
ATOM 1279 N N . GLY A 1 170 ? 21.635 -1.259 -7.336 1.00 81.25 170 GLY A N 1
ATOM 1280 C CA . GLY A 1 170 ? 22.580 -0.212 -7.754 1.00 81.25 170 GLY A CA 1
ATOM 1281 C C . GLY A 1 170 ? 22.093 1.224 -7.509 1.00 81.25 170 GLY A C 1
ATOM 1282 O O . GLY A 1 170 ? 22.808 2.170 -7.833 1.00 81.25 170 GLY A O 1
ATOM 1283 N N . GLY A 1 171 ? 20.901 1.385 -6.931 1.00 87.50 171 GLY A N 1
ATOM 1284 C CA . GLY A 1 171 ? 20.297 2.656 -6.561 1.00 87.50 171 GLY A CA 1
ATOM 1285 C C . GLY A 1 171 ? 20.821 3.252 -5.253 1.00 87.50 171 GLY A C 1
ATOM 1286 O O . GLY A 1 171 ? 21.504 2.597 -4.465 1.00 87.50 171 GLY A O 1
ATOM 1287 N N . ALA A 1 172 ? 20.463 4.511 -4.993 1.00 90.62 172 ALA A N 1
ATOM 1288 C CA . ALA A 1 172 ? 20.786 5.175 -3.731 1.00 90.62 172 ALA A CA 1
ATOM 1289 C C . ALA A 1 172 ? 19.784 4.770 -2.637 1.00 90.62 172 ALA A C 1
ATOM 1291 O O . ALA A 1 172 ? 18.605 5.110 -2.729 1.00 90.62 172 ALA A O 1
ATOM 1292 N N . ASP A 1 173 ? 20.252 4.094 -1.584 1.00 92.81 173 ASP A N 1
ATOM 1293 C CA . ASP A 1 173 ? 19.437 3.704 -0.424 1.00 92.81 173 ASP A CA 1
ATOM 1294 C C . ASP A 1 173 ? 19.935 4.370 0.864 1.00 92.81 173 ASP A C 1
ATOM 1296 O O . ASP A 1 173 ? 20.641 3.777 1.678 1.00 92.81 173 ASP A O 1
ATOM 1300 N N . THR A 1 174 ? 19.553 5.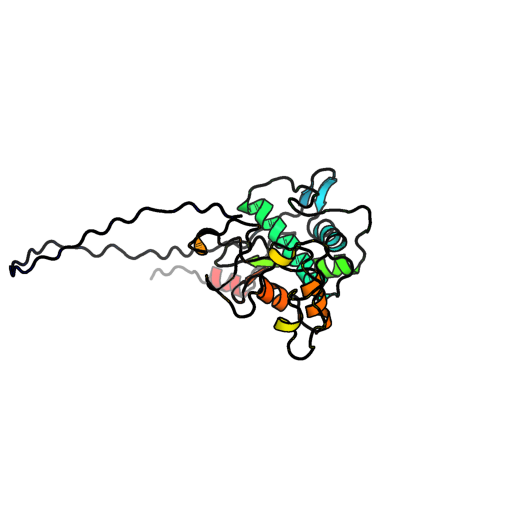629 1.070 1.00 91.38 174 THR A N 1
ATOM 1301 C CA . THR A 1 174 ? 19.908 6.383 2.285 1.00 91.38 174 THR A CA 1
ATOM 1302 C C . THR A 1 174 ? 19.225 5.851 3.546 1.00 91.38 174 THR A C 1
ATOM 1304 O O . THR A 1 174 ? 19.632 6.196 4.652 1.00 91.38 174 THR A O 1
ATOM 1307 N N . THR A 1 175 ? 18.190 5.022 3.391 1.00 90.75 175 THR A N 1
ATOM 1308 C CA . THR A 1 175 ? 17.384 4.481 4.496 1.00 90.75 175 THR A CA 1
ATOM 1309 C C . THR A 1 175 ? 17.769 3.055 4.883 1.00 90.75 175 THR A C 1
ATOM 1311 O O . THR A 1 175 ? 17.340 2.574 5.930 1.00 90.75 175 THR A O 1
ATOM 1314 N N . ASN A 1 176 ? 18.580 2.378 4.063 1.00 94.31 176 ASN A N 1
ATOM 1315 C CA . ASN A 1 176 ? 18.936 0.965 4.208 1.00 94.31 176 ASN A CA 1
ATOM 1316 C C . ASN A 1 176 ? 17.700 0.041 4.301 1.00 94.31 176 ASN A C 1
ATOM 1318 O O . ASN A 1 176 ? 17.681 -0.927 5.072 1.00 94.31 176 ASN A O 1
ATOM 1322 N N . THR A 1 177 ? 16.636 0.376 3.563 1.00 95.56 177 THR A N 1
ATOM 1323 C CA . THR A 1 177 ? 15.370 -0.374 3.566 1.00 95.56 177 THR A CA 1
ATOM 1324 C C . THR A 1 177 ? 15.163 -1.228 2.319 1.00 95.56 177 THR A C 1
ATOM 1326 O O . THR A 1 177 ? 14.314 -2.116 2.342 1.00 95.56 177 THR A O 1
ATOM 1329 N N . GLU A 1 178 ? 15.979 -1.063 1.274 1.00 96.75 178 GLU A N 1
ATOM 1330 C CA . GLU A 1 178 ? 15.880 -1.826 0.022 1.00 96.75 178 GLU A CA 1
ATOM 1331 C C . GLU A 1 178 ? 15.964 -3.339 0.241 1.00 96.75 178 GLU A C 1
ATOM 1333 O O . GLU A 1 178 ? 15.274 -4.119 -0.407 1.00 96.75 178 GLU A O 1
ATOM 1338 N N . ARG A 1 179 ? 16.749 -3.774 1.231 1.00 95.56 179 ARG A N 1
ATOM 1339 C CA . ARG A 1 179 ? 16.882 -5.189 1.617 1.00 95.56 179 ARG A CA 1
ATOM 1340 C C . ARG A 1 179 ? 15.557 -5.872 1.982 1.00 95.56 179 ARG A C 1
ATOM 1342 O O . ARG A 1 179 ? 15.494 -7.101 1.985 1.00 95.56 179 ARG A O 1
ATOM 1349 N N . TRP A 1 180 ? 14.528 -5.097 2.321 1.00 97.19 180 TRP A N 1
ATOM 1350 C CA . TRP A 1 180 ? 13.199 -5.603 2.650 1.00 97.19 180 TRP A CA 1
ATOM 1351 C C . TRP A 1 180 ? 12.284 -5.723 1.436 1.00 97.19 180 TRP A C 1
ATOM 1353 O O . TRP A 1 180 ? 11.337 -6.508 1.499 1.00 97.19 180 TRP A O 1
ATOM 1363 N N . VAL A 1 181 ? 12.568 -4.979 0.364 1.00 98.25 181 VAL A N 1
ATOM 1364 C CA . VAL A 1 181 ? 11.756 -4.891 -0.852 1.00 98.25 181 VAL A CA 1
ATOM 1365 C C . VAL A 1 181 ? 11.796 -6.216 -1.616 1.00 98.25 181 VAL A C 1
ATOM 1367 O O . VAL A 1 181 ? 12.809 -6.926 -1.660 1.00 98.25 181 VAL A O 1
ATOM 1370 N N . THR A 1 182 ? 10.664 -6.580 -2.213 1.00 98.19 182 THR A N 1
ATOM 1371 C CA . THR A 1 182 ? 10.509 -7.828 -2.965 1.00 98.19 182 THR A CA 1
ATOM 1372 C C . THR A 1 182 ? 9.980 -7.563 -4.364 1.00 98.19 182 THR A C 1
ATOM 1374 O O . THR A 1 182 ? 8.943 -6.938 -4.524 1.00 98.19 182 THR A O 1
ATOM 1377 N N . TYR A 1 183 ? 10.658 -8.097 -5.377 1.00 97.81 183 TYR A N 1
ATOM 1378 C CA . TYR A 1 183 ? 10.262 -7.982 -6.782 1.00 97.81 183 TYR A CA 1
ATOM 1379 C C . TYR A 1 183 ? 9.671 -9.311 -7.263 1.00 97.81 183 TYR A C 1
ATOM 1381 O O . TYR A 1 183 ? 10.379 -10.304 -7.486 1.00 97.81 183 TYR A O 1
ATOM 1389 N N . ASN A 1 184 ? 8.346 -9.327 -7.346 1.00 98.50 18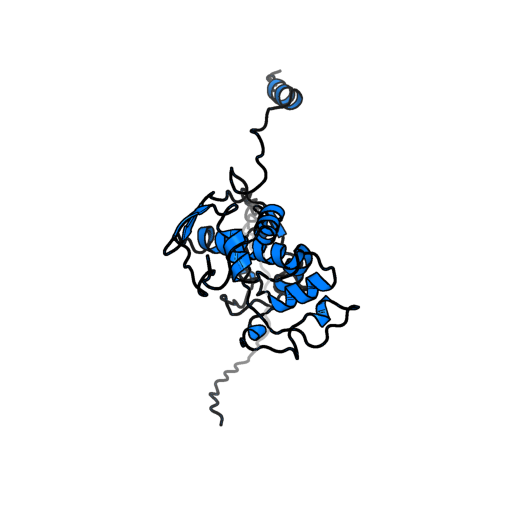4 ASN A N 1
ATOM 1390 C CA . ASN A 1 184 ? 7.475 -10.477 -7.558 1.00 98.50 184 ASN A CA 1
ATOM 1391 C C . ASN A 1 184 ? 6.670 -10.408 -8.867 1.00 98.50 184 ASN A C 1
ATOM 1393 O O . ASN A 1 184 ? 5.771 -11.226 -9.059 1.00 98.50 184 ASN A O 1
ATOM 1397 N N . TRP A 1 185 ? 7.006 -9.498 -9.788 1.00 97.62 185 TRP A N 1
ATOM 1398 C CA . TRP A 1 185 ? 6.406 -9.477 -11.124 1.00 97.62 185 TRP A CA 1
ATOM 1399 C C . TRP A 1 185 ? 6.474 -10.852 -11.799 1.00 97.62 185 TRP A C 1
ATOM 1401 O O . TRP A 1 185 ? 7.531 -11.486 -11.832 1.00 97.62 185 TRP A O 1
ATOM 1411 N N . GLY A 1 186 ? 5.331 -11.323 -12.300 1.00 97.56 186 GLY A N 1
ATOM 1412 C CA . GLY A 1 186 ? 5.194 -12.632 -12.942 1.00 97.56 186 GLY A CA 1
ATOM 1413 C C . GLY A 1 186 ? 5.301 -13.848 -12.010 1.00 97.56 186 GLY A C 1
ATOM 1414 O O . GLY A 1 186 ? 5.182 -14.972 -12.488 1.00 97.56 186 GLY A O 1
ATOM 1415 N N . LYS A 1 187 ? 5.512 -13.665 -10.700 1.00 98.38 187 LYS A N 1
ATOM 1416 C CA . LYS A 1 187 ? 5.588 -14.762 -9.719 1.00 98.38 187 LYS A CA 1
ATOM 1417 C C . LYS A 1 187 ? 4.247 -14.956 -9.020 1.00 98.38 187 LYS A C 1
ATOM 1419 O O . LYS A 1 187 ? 3.557 -13.981 -8.739 1.00 98.38 187 LYS A O 1
ATOM 1424 N N . SER A 1 188 ? 3.913 -16.198 -8.691 1.00 97.94 188 SER A N 1
ATOM 1425 C CA . SER A 1 188 ? 2.667 -16.577 -8.015 1.00 97.94 188 SER A CA 1
ATOM 1426 C C . SER A 1 188 ? 2.883 -17.736 -7.039 1.00 97.94 188 SER A C 1
ATOM 1428 O O . SER A 1 188 ? 3.972 -18.318 -6.983 1.00 97.94 188 SER A O 1
ATOM 1430 N N . GLY A 1 189 ? 1.863 -18.060 -6.240 1.00 95.75 189 GLY A N 1
ATOM 1431 C CA . GLY A 1 189 ? 1.905 -19.139 -5.254 1.00 95.75 189 GLY A CA 1
ATOM 1432 C C . GLY A 1 189 ? 3.078 -18.978 -4.288 1.00 95.75 189 GLY A C 1
ATOM 1433 O O . GLY A 1 189 ? 3.428 -17.858 -3.917 1.00 95.75 189 GLY A O 1
ATOM 1434 N N . CYS A 1 190 ? 3.744 -20.082 -3.942 1.00 95.25 190 CYS A N 1
ATOM 1435 C CA . CYS A 1 190 ? 4.991 -20.050 -3.167 1.00 95.25 190 CYS A CA 1
ATOM 1436 C C . CYS A 1 190 ? 6.237 -19.686 -3.998 1.00 95.25 190 CYS A C 1
ATOM 1438 O O . CYS A 1 190 ? 7.346 -19.711 -3.474 1.00 95.25 190 CYS A O 1
ATOM 1440 N N . GLY A 1 191 ? 6.082 -19.336 -5.280 1.00 97.25 191 GLY A N 1
ATOM 1441 C CA . GLY A 1 191 ? 7.172 -18.847 -6.127 1.00 97.25 191 GLY A CA 1
ATOM 1442 C C . GLY A 1 191 ? 7.554 -17.388 -5.862 1.00 97.25 191 GLY A C 1
ATOM 1443 O O . GLY A 1 191 ? 8.560 -16.914 -6.393 1.00 97.25 191 GLY A O 1
ATOM 1444 N N . ILE A 1 192 ? 6.774 -16.655 -5.061 1.00 97.88 192 ILE A N 1
ATOM 1445 C CA . ILE A 1 192 ? 7.109 -15.287 -4.655 1.00 97.88 192 ILE A CA 1
ATOM 1446 C C . ILE A 1 192 ? 8.268 -15.242 -3.654 1.00 97.88 192 ILE A C 1
ATOM 1448 O O . ILE A 1 192 ? 8.546 -16.190 -2.923 1.00 97.88 192 ILE A O 1
ATOM 1452 N N . LYS A 1 193 ? 8.906 -14.077 -3.553 1.00 98.12 193 LYS A N 1
ATOM 1453 C CA . LYS A 1 193 ? 9.771 -13.732 -2.427 1.00 98.12 193 LYS A CA 1
ATOM 1454 C C . LYS A 1 193 ? 8.932 -13.025 -1.361 1.00 98.12 193 LYS A C 1
ATOM 1456 O O . LYS A 1 193 ? 8.435 -11.927 -1.605 1.00 98.12 193 LYS A O 1
ATOM 1461 N N . MET A 1 194 ? 8.808 -13.636 -0.186 1.00 98.06 194 MET A N 1
ATOM 1462 C CA . MET A 1 194 ? 8.208 -13.008 0.998 1.00 98.06 194 MET A CA 1
ATOM 1463 C C . MET A 1 194 ? 9.218 -12.056 1.657 1.00 98.06 194 MET A C 1
ATOM 1465 O O . MET A 1 194 ? 10.432 -12.261 1.561 1.00 98.06 194 MET A O 1
ATOM 1469 N N . THR A 1 195 ? 8.737 -11.007 2.328 1.00 97.75 195 THR A N 1
ATOM 1470 C CA . THR A 1 195 ? 9.621 -10.074 3.043 1.00 97.75 195 THR A CA 1
ATOM 1471 C C . THR A 1 195 ? 9.874 -10.563 4.474 1.00 97.75 195 THR A C 1
ATOM 1473 O O . THR A 1 195 ? 8.940 -11.026 5.127 1.00 97.75 195 THR A O 1
ATOM 1476 N N . PRO A 1 196 ? 11.094 -10.443 5.020 1.00 96.06 196 PRO A N 1
ATOM 1477 C CA . PRO A 1 196 ? 11.372 -10.782 6.419 1.00 96.06 196 PRO A CA 1
ATOM 1478 C C . PRO A 1 196 ? 10.859 -9.729 7.423 1.00 96.06 196 PRO A C 1
ATOM 1480 O O . PRO A 1 196 ? 11.078 -9.885 8.621 1.00 96.06 196 PRO A O 1
ATOM 1483 N N . LEU A 1 197 ? 10.180 -8.664 6.966 1.00 92.75 197 LEU A N 1
ATOM 1484 C CA . LEU A 1 197 ? 9.398 -7.786 7.852 1.00 92.75 197 LEU A CA 1
ATOM 1485 C C . LEU A 1 197 ? 8.217 -8.528 8.501 1.00 92.75 197 LEU A C 1
ATOM 1487 O O . LEU A 1 197 ? 7.778 -8.158 9.587 1.00 92.75 197 LEU A O 1
ATOM 1491 N N . GLY A 1 198 ? 7.727 -9.585 7.851 1.00 91.56 198 GLY A N 1
ATOM 1492 C CA . GLY A 1 198 ? 6.823 -10.568 8.437 1.00 91.56 198 GLY A CA 1
ATOM 1493 C C . GLY A 1 198 ? 7.519 -11.914 8.638 1.00 91.56 198 GLY A C 1
ATOM 1494 O O . GLY A 1 198 ? 8.618 -12.154 8.138 1.00 91.56 198 GLY A O 1
ATOM 1495 N N . TRP A 1 199 ? 6.856 -12.833 9.341 1.00 92.44 199 TRP A N 1
ATOM 1496 C CA . TRP A 1 199 ? 7.333 -14.212 9.453 1.00 92.44 199 TRP A CA 1
ATOM 1497 C C . TRP A 1 199 ? 7.397 -14.879 8.067 1.00 92.44 199 TRP A C 1
ATOM 1499 O O . TRP A 1 199 ? 6.442 -14.787 7.291 1.00 92.44 199 TRP A O 1
ATOM 1509 N N . VAL A 1 200 ? 8.517 -15.532 7.750 1.00 95.50 200 VAL A N 1
ATOM 1510 C CA . VAL A 1 200 ? 8.719 -16.281 6.499 1.00 95.50 200 VAL A CA 1
ATOM 1511 C C . VAL A 1 200 ? 8.800 -17.775 6.838 1.00 95.50 200 VAL A C 1
ATOM 1513 O O . VAL A 1 200 ? 9.837 -18.224 7.333 1.00 95.50 200 VAL A O 1
ATOM 1516 N N . PRO A 1 201 ? 7.711 -18.538 6.650 1.00 91.56 201 PRO A N 1
ATOM 1517 C CA . PRO A 1 201 ? 7.696 -19.983 6.863 1.00 91.56 201 PRO A CA 1
ATOM 1518 C C . PRO A 1 201 ? 8.416 -20.745 5.741 1.00 91.56 201 PRO A C 1
ATOM 1520 O O . PRO A 1 201 ? 8.666 -20.208 4.664 1.00 91.56 201 PRO A O 1
ATOM 1523 N N . ALA A 1 202 ? 8.704 -22.028 5.982 1.00 90.94 202 ALA A N 1
ATOM 1524 C CA . ALA A 1 202 ? 9.192 -22.938 4.942 1.00 90.94 202 ALA A CA 1
ATOM 1525 C C . ALA A 1 202 ? 8.117 -23.237 3.876 1.00 90.94 202 ALA A C 1
ATOM 1527 O O . ALA A 1 202 ? 8.439 -23.351 2.698 1.00 90.94 202 ALA A O 1
ATOM 1528 N N . ASP A 1 203 ? 6.849 -23.327 4.291 1.00 90.69 203 ASP A N 1
ATOM 1529 C CA . ASP A 1 203 ? 5.679 -23.394 3.411 1.00 90.69 203 ASP A CA 1
ATOM 1530 C C . ASP A 1 203 ? 4.938 -22.055 3.447 1.00 90.69 203 ASP A C 1
ATOM 1532 O O . ASP A 1 203 ? 4.421 -21.656 4.495 1.00 90.69 203 ASP A O 1
ATOM 1536 N N . CYS A 1 204 ? 4.860 -21.369 2.304 1.00 88.19 204 CYS A N 1
ATOM 1537 C CA . CYS A 1 204 ? 4.254 -20.043 2.213 1.00 88.19 204 CYS A CA 1
ATOM 1538 C C . CYS A 1 204 ? 2.781 -20.016 2.659 1.00 88.19 204 CYS A C 1
ATOM 1540 O O . CYS A 1 204 ? 2.324 -18.996 3.177 1.00 88.19 204 CYS A O 1
ATOM 1542 N N . ASN A 1 205 ? 2.057 -21.137 2.542 1.00 91.94 205 ASN A N 1
ATOM 1543 C CA . ASN A 1 205 ? 0.661 -21.244 2.975 1.00 91.94 205 ASN A CA 1
ATOM 1544 C C . ASN A 1 205 ? 0.499 -21.123 4.495 1.00 91.94 205 ASN A C 1
ATOM 1546 O O . ASN A 1 205 ? -0.590 -20.820 4.970 1.00 91.94 205 ASN A O 1
ATOM 1550 N N . SER A 1 206 ? 1.571 -21.312 5.271 1.00 92.81 206 SER A N 1
ATOM 1551 C CA . SER A 1 206 ? 1.530 -21.109 6.723 1.00 92.81 206 SER A CA 1
ATOM 1552 C C . SER A 1 206 ? 1.478 -19.628 7.115 1.00 92.81 206 SER A C 1
ATOM 1554 O O . SER A 1 206 ? 1.075 -19.310 8.230 1.00 92.81 206 SER A O 1
ATOM 1556 N N . ASN A 1 207 ? 1.857 -18.709 6.219 1.00 93.50 207 ASN A N 1
ATOM 1557 C CA . ASN A 1 207 ? 1.681 -17.272 6.423 1.00 93.50 207 ASN A CA 1
ATOM 1558 C C . ASN A 1 207 ? 1.208 -16.581 5.135 1.00 93.50 207 ASN A C 1
ATOM 1560 O O . ASN A 1 207 ? 1.978 -15.851 4.500 1.00 93.50 207 ASN A O 1
ATOM 1564 N N . PRO A 1 208 ? -0.072 -16.755 4.770 1.00 93.88 208 PRO A N 1
ATOM 1565 C CA . PRO A 1 208 ? -0.615 -16.211 3.529 1.00 93.88 208 PRO A CA 1
ATOM 1566 C C . PRO A 1 208 ? -0.679 -14.675 3.525 1.00 93.88 208 PRO A C 1
ATOM 1568 O O . PRO A 1 208 ? -0.786 -14.056 2.469 1.00 93.88 208 PRO A O 1
ATOM 1571 N N . HIS A 1 209 ? -0.561 -14.039 4.695 1.00 96.12 209 HIS A N 1
ATOM 1572 C CA . HIS A 1 209 ? -0.627 -12.588 4.856 1.00 96.12 209 HIS A CA 1
ATOM 1573 C C . HIS A 1 209 ? 0.656 -11.866 4.412 1.00 96.12 209 HIS A C 1
ATOM 1575 O O . HIS A 1 209 ? 0.615 -10.684 4.061 1.00 96.12 209 HIS A O 1
ATOM 1581 N N . ASN A 1 210 ? 1.808 -12.546 4.425 1.00 97.38 210 ASN A N 1
ATOM 1582 C CA . ASN A 1 210 ? 3.096 -11.954 4.069 1.00 97.38 210 ASN A CA 1
ATOM 1583 C C . ASN A 1 210 ? 3.462 -12.259 2.613 1.00 97.38 210 ASN A C 1
ATOM 1585 O O . ASN A 1 210 ? 4.121 -13.245 2.312 1.00 97.38 210 ASN A O 1
ATOM 1589 N N . ARG A 1 211 ? 3.074 -11.375 1.695 1.00 97.69 211 ARG A N 1
ATOM 1590 C CA . ARG A 1 211 ? 3.314 -11.567 0.255 1.00 97.69 211 ARG A CA 1
ATOM 1591 C C . ARG A 1 211 ? 4.493 -10.776 -0.312 1.00 97.69 211 ARG A C 1
ATOM 1593 O O . ARG A 1 211 ? 4.793 -10.894 -1.495 1.00 97.69 211 ARG A O 1
ATOM 1600 N N . GLY A 1 212 ? 5.159 -9.967 0.508 1.00 98.00 212 GLY A N 1
ATOM 1601 C CA . GLY A 1 212 ? 6.244 -9.103 0.052 1.00 98.00 212 GLY A CA 1
ATOM 1602 C C . GLY A 1 212 ? 6.229 -7.715 0.677 1.00 98.00 212 GLY A C 1
ATOM 1603 O O . GLY A 1 212 ? 5.448 -7.435 1.586 1.00 98.00 212 GLY A O 1
ATOM 1604 N N . CYS A 1 213 ? 7.112 -6.856 0.180 1.00 98.44 213 CYS A N 1
ATOM 1605 C CA . CYS A 1 213 ? 7.250 -5.464 0.579 1.00 98.44 213 CYS A CA 1
ATOM 1606 C C . CYS A 1 213 ? 7.480 -4.575 -0.644 1.00 98.44 213 CYS A C 1
ATOM 1608 O O . CYS A 1 213 ? 8.333 -4.882 -1.482 1.00 98.44 213 CYS A O 1
ATOM 1610 N N . ALA A 1 214 ? 6.749 -3.467 -0.724 1.00 98.44 214 ALA A N 1
ATOM 1611 C CA . ALA A 1 214 ? 6.905 -2.486 -1.787 1.00 98.44 214 ALA A CA 1
ATOM 1612 C C . ALA A 1 214 ? 7.945 -1.407 -1.476 1.00 98.44 214 ALA A C 1
ATOM 1614 O O . ALA A 1 214 ? 8.191 -1.076 -0.317 1.00 98.44 214 ALA A O 1
ATOM 1615 N N . SER A 1 215 ? 8.511 -0.826 -2.535 1.00 97.62 215 SER A N 1
ATOM 1616 C CA . SER A 1 215 ? 9.349 0.373 -2.460 1.00 97.62 215 SER A CA 1
ATOM 1617 C C . SER A 1 215 ? 8.556 1.608 -2.883 1.00 97.62 215 SER A C 1
ATOM 1619 O O . SER A 1 215 ? 8.083 1.664 -4.017 1.00 97.62 215 SER A O 1
ATOM 1621 N N . GLN A 1 216 ? 8.501 2.628 -2.026 1.00 96.81 216 GLN A N 1
ATOM 1622 C CA . GLN A 1 216 ? 7.909 3.936 -2.341 1.00 96.81 216 GLN A CA 1
ATOM 1623 C C . GLN A 1 216 ? 8.637 4.618 -3.513 1.00 96.81 216 GLN A C 1
ATOM 1625 O O . GLN A 1 216 ? 8.002 5.132 -4.438 1.00 96.81 216 GLN A O 1
ATOM 1630 N N . ASN A 1 217 ? 9.976 4.569 -3.522 1.00 96.50 217 ASN A N 1
ATOM 1631 C CA . ASN A 1 217 ? 10.794 5.109 -4.612 1.00 96.50 217 ASN A CA 1
ATOM 1632 C C . ASN A 1 217 ? 10.606 4.322 -5.923 1.00 96.50 217 ASN A C 1
ATOM 1634 O O . ASN A 1 217 ? 10.514 4.917 -7.000 1.00 96.50 217 ASN A O 1
ATOM 1638 N N . GLY A 1 218 ? 10.513 2.993 -5.841 1.00 96.88 218 GLY A N 1
ATOM 1639 C CA . GLY A 1 218 ? 10.242 2.128 -6.986 1.00 96.88 218 GLY A CA 1
ATOM 1640 C C . GLY A 1 218 ? 8.846 2.355 -7.573 1.00 96.88 218 GLY A C 1
ATOM 1641 O O . GLY A 1 218 ? 8.718 2.511 -8.784 1.00 96.88 218 GLY A O 1
ATOM 1642 N N . GLN A 1 219 ? 7.812 2.499 -6.738 1.00 97.50 219 GLN A N 1
ATOM 1643 C CA . GLN A 1 219 ? 6.457 2.854 -7.182 1.00 97.50 219 GLN A CA 1
ATOM 1644 C C . GLN A 1 219 ? 6.429 4.195 -7.915 1.00 97.50 219 GLN A C 1
ATOM 1646 O O . GLN A 1 219 ? 5.832 4.296 -8.984 1.00 97.50 219 GLN A O 1
ATOM 1651 N N . ALA A 1 220 ? 7.118 5.214 -7.395 1.00 96.81 220 ALA A N 1
ATOM 1652 C CA . ALA A 1 220 ? 7.225 6.496 -8.085 1.00 96.81 220 ALA A CA 1
ATOM 1653 C C . ALA A 1 220 ? 7.927 6.356 -9.450 1.00 96.81 220 ALA A C 1
ATOM 1655 O O . ALA A 1 220 ? 7.488 6.946 -10.439 1.00 96.81 220 ALA A O 1
ATOM 1656 N N . CYS A 1 221 ? 8.988 5.548 -9.534 1.00 96.38 221 CYS A N 1
ATOM 1657 C CA . CYS A 1 221 ? 9.673 5.249 -10.792 1.00 96.38 221 CYS A CA 1
ATOM 1658 C C . CYS A 1 221 ? 8.755 4.557 -11.814 1.00 96.38 221 CYS A C 1
ATOM 1660 O O . CYS A 1 221 ? 8.754 4.952 -12.985 1.00 96.38 221 CYS A O 1
ATOM 1662 N N . LEU A 1 222 ? 7.978 3.564 -11.368 1.00 96.38 222 LEU A N 1
ATOM 1663 C CA . LEU A 1 222 ? 7.030 2.807 -12.188 1.00 96.38 222 LEU A CA 1
ATOM 1664 C C . LEU A 1 222 ? 5.891 3.704 -12.683 1.00 96.38 222 LEU A C 1
ATOM 1666 O O . LEU A 1 222 ? 5.588 3.715 -13.874 1.00 96.38 222 LEU A O 1
ATOM 1670 N N . ALA A 1 223 ? 5.312 4.514 -11.795 1.00 96.56 223 ALA A N 1
ATOM 1671 C CA . ALA A 1 223 ? 4.233 5.440 -12.130 1.00 96.56 223 ALA A CA 1
ATOM 1672 C C . ALA A 1 223 ? 4.665 6.458 -13.196 1.00 96.56 223 ALA A C 1
ATOM 1674 O O . ALA A 1 223 ? 3.951 6.695 -14.166 1.00 96.56 223 ALA A O 1
ATOM 1675 N N . ASN A 1 224 ? 5.879 7.005 -13.069 1.00 94.69 224 ASN A N 1
ATOM 1676 C CA . ASN A 1 224 ? 6.457 7.914 -14.064 1.00 94.69 224 ASN A CA 1
ATOM 1677 C C . ASN A 1 224 ? 6.709 7.252 -15.432 1.00 94.69 224 ASN A C 1
ATOM 1679 O O . ASN A 1 224 ? 6.955 7.953 -16.409 1.00 94.69 224 ASN A O 1
ATOM 1683 N N . ARG A 1 225 ? 6.654 5.918 -15.510 1.00 93.50 225 ARG A N 1
ATOM 1684 C CA . ARG A 1 225 ? 6.750 5.124 -16.747 1.00 93.50 225 ARG A CA 1
ATOM 1685 C C . ARG A 1 225 ? 5.395 4.599 -17.221 1.00 93.50 225 ARG A C 1
ATOM 1687 O O . ARG A 1 225 ? 5.347 3.735 -18.086 1.00 93.50 225 ARG A O 1
ATOM 1694 N N . GLY A 1 226 ? 4.302 5.125 -16.671 1.00 93.56 226 GLY A N 1
ATOM 1695 C CA . GLY A 1 226 ? 2.946 4.790 -17.098 1.00 93.56 226 GLY A CA 1
ATOM 1696 C C . GLY A 1 226 ? 2.397 3.490 -16.516 1.00 93.56 226 GLY A C 1
ATOM 1697 O O . GLY A 1 226 ? 1.338 3.051 -16.951 1.00 93.56 226 GLY A O 1
ATOM 1698 N N . MET A 1 227 ? 3.072 2.877 -15.537 1.00 95.31 227 MET A N 1
ATOM 1699 C CA . MET A 1 227 ? 2.502 1.733 -14.823 1.00 95.31 227 MET A CA 1
ATOM 1700 C C . MET A 1 227 ? 1.318 2.174 -13.957 1.00 95.31 227 MET A C 1
ATOM 1702 O O . MET A 1 227 ? 1.425 3.156 -13.217 1.00 95.31 227 MET A O 1
ATOM 1706 N N . GLY A 1 228 ? 0.227 1.410 -14.004 1.00 97.31 228 GLY A N 1
ATOM 1707 C CA . GLY A 1 228 ? -0.920 1.581 -13.112 1.00 97.31 228 GLY A CA 1
ATOM 1708 C C . GLY A 1 228 ? -0.665 1.016 -11.713 1.00 97.31 228 GLY A C 1
ATOM 1709 O O . GLY A 1 228 ? 0.205 0.160 -11.512 1.00 97.31 228 GLY A O 1
ATOM 1710 N N . TYR A 1 229 ? -1.433 1.481 -10.727 1.00 98.56 229 TYR A N 1
ATOM 1711 C CA . TYR A 1 229 ? -1.304 1.011 -9.344 1.00 98.56 229 TYR A CA 1
ATOM 1712 C C . TYR A 1 229 ? -1.550 -0.500 -9.189 1.00 98.56 229 TYR A C 1
ATOM 1714 O O . TYR A 1 229 ? -0.870 -1.130 -8.379 1.00 98.56 229 TYR A O 1
ATOM 1722 N N . GLU A 1 230 ? -2.446 -1.113 -9.977 1.00 98.31 230 GLU A N 1
ATOM 1723 C CA . GLU A 1 230 ? -2.682 -2.563 -9.901 1.00 98.31 230 GLU A CA 1
ATOM 1724 C C . GLU A 1 230 ? -1.431 -3.367 -10.281 1.00 98.31 230 GLU A C 1
ATOM 1726 O O . GLU A 1 230 ? -1.093 -4.359 -9.630 1.00 98.31 230 GLU A O 1
ATOM 1731 N N . ASP A 1 231 ? -0.697 -2.913 -11.297 1.00 98.38 231 ASP A N 1
ATOM 1732 C CA . ASP A 1 231 ? 0.541 -3.555 -11.734 1.00 98.38 231 ASP A CA 1
ATOM 1733 C C . ASP A 1 231 ? 1.660 -3.373 -10.714 1.00 98.38 231 ASP A C 1
ATOM 1735 O O . ASP A 1 231 ? 2.440 -4.295 -10.484 1.00 98.38 231 ASP A O 1
ATOM 1739 N N . MET A 1 232 ? 1.706 -2.233 -10.019 1.00 98.44 232 MET A N 1
ATOM 1740 C CA . MET A 1 232 ? 2.619 -2.058 -8.886 1.00 98.44 232 MET A CA 1
ATOM 1741 C C . MET A 1 232 ? 2.302 -3.043 -7.759 1.00 98.44 232 MET A C 1
ATOM 1743 O O . MET A 1 232 ? 3.221 -3.647 -7.205 1.00 98.44 232 MET A O 1
ATOM 1747 N N . MET A 1 233 ? 1.022 -3.255 -7.439 1.00 98.69 233 MET A N 1
ATOM 1748 C CA . MET A 1 233 ? 0.626 -4.240 -6.430 1.00 98.69 233 MET A CA 1
ATOM 1749 C C . MET A 1 233 ? 1.107 -5.644 -6.822 1.00 98.69 233 MET A C 1
ATOM 1751 O O . MET A 1 233 ? 1.752 -6.323 -6.020 1.00 98.69 233 MET A O 1
ATOM 1755 N N . ARG A 1 234 ? 0.897 -6.054 -8.077 1.00 98.56 234 ARG A N 1
ATOM 1756 C CA . ARG A 1 234 ? 1.384 -7.348 -8.584 1.00 98.56 234 ARG A CA 1
ATOM 1757 C C . ARG A 1 234 ? 2.909 -7.437 -8.604 1.00 98.56 234 ARG A C 1
ATOM 1759 O O . ARG A 1 234 ? 3.473 -8.474 -8.257 1.00 98.56 234 ARG A O 1
ATOM 1766 N N . ASN A 1 235 ? 3.588 -6.345 -8.954 1.00 98.31 235 ASN A N 1
ATOM 1767 C CA . ASN A 1 235 ? 5.046 -6.272 -8.970 1.00 98.31 235 ASN A CA 1
ATOM 1768 C C . ASN A 1 235 ? 5.651 -6.556 -7.594 1.00 98.31 235 ASN A C 1
ATOM 1770 O O . ASN A 1 235 ? 6.675 -7.225 -7.526 1.00 98.31 235 ASN A O 1
ATOM 1774 N N . TYR A 1 236 ? 5.039 -6.090 -6.504 1.00 98.69 236 TYR A N 1
ATOM 1775 C CA . TYR A 1 236 ? 5.610 -6.266 -5.165 1.00 98.69 236 TYR A CA 1
ATOM 1776 C C . TYR A 1 236 ? 5.064 -7.480 -4.404 1.00 98.69 236 TYR A C 1
ATOM 1778 O O . TYR A 1 236 ? 5.811 -8.095 -3.641 1.00 98.69 236 TYR A O 1
ATOM 1786 N N . TYR A 1 237 ? 3.807 -7.876 -4.629 1.00 98.69 237 TYR A N 1
ATOM 1787 C CA . TYR A 1 237 ? 3.126 -8.906 -3.826 1.00 98.69 237 TYR A CA 1
ATOM 1788 C C . TYR A 1 237 ? 2.733 -10.175 -4.608 1.00 98.69 237 TYR A C 1
ATOM 1790 O O . TYR A 1 237 ? 2.167 -11.110 -4.035 1.00 98.69 237 TYR A O 1
ATOM 1798 N N . GLY A 1 238 ? 3.073 -10.244 -5.897 1.00 98.31 238 GLY A N 1
ATOM 1799 C CA . GLY A 1 238 ? 2.840 -11.393 -6.776 1.00 98.31 238 GLY A CA 1
ATOM 1800 C C . GLY A 1 238 ? 1.658 -11.207 -7.724 1.00 98.31 238 GLY A C 1
ATOM 1801 O O . GLY A 1 238 ? 0.726 -10.457 -7.451 1.00 98.31 238 GLY A O 1
ATOM 1802 N N . ALA A 1 239 ? 1.711 -11.897 -8.859 1.00 98.19 239 ALA A N 1
ATOM 1803 C CA . ALA A 1 239 ? 0.758 -11.779 -9.959 1.00 98.19 239 ALA A CA 1
ATOM 1804 C C . ALA A 1 239 ? -0.647 -12.321 -9.635 1.00 98.19 239 ALA A C 1
ATOM 1806 O O . ALA A 1 239 ? -1.608 -11.956 -10.302 1.00 98.19 239 ALA A O 1
ATOM 1807 N N . ASP A 1 240 ? -0.753 -13.179 -8.623 1.00 97.81 240 ASP A N 1
ATOM 1808 C CA . ASP A 1 240 ? -1.960 -13.889 -8.186 1.00 97.81 240 ASP A CA 1
ATOM 1809 C C . ASP A 1 240 ? -2.646 -13.259 -6.965 1.00 97.81 240 ASP A C 1
ATOM 1811 O O . ASP A 1 240 ? -3.556 -13.861 -6.398 1.00 97.81 240 ASP A O 1
ATOM 1815 N N . ILE A 1 241 ? -2.233 -12.061 -6.540 1.00 97.69 241 ILE A N 1
ATOM 1816 C CA . ILE A 1 241 ? -3.050 -11.294 -5.594 1.00 97.69 241 ILE A CA 1
ATOM 1817 C C . ILE A 1 241 ? -4.354 -10.859 -6.267 1.00 97.69 241 ILE A C 1
ATOM 1819 O O . ILE A 1 241 ? -4.389 -10.552 -7.463 1.00 97.69 241 ILE A O 1
ATOM 1823 N N . VAL A 1 242 ? -5.407 -10.744 -5.469 1.00 97.06 242 VAL A N 1
ATOM 1824 C CA . VAL A 1 242 ? -6.679 -10.157 -5.883 1.00 97.06 242 VAL A CA 1
ATOM 1825 C C . VAL A 1 242 ? -6.827 -8.806 -5.194 1.00 97.06 242 VAL A C 1
ATOM 1827 O O . VAL A 1 242 ? -6.519 -8.663 -4.013 1.00 97.06 242 VAL A O 1
ATOM 1830 N N . LEU A 1 243 ? -7.259 -7.792 -5.945 1.00 95.69 243 LEU A N 1
ATOM 1831 C CA . LEU A 1 243 ? -7.654 -6.507 -5.374 1.00 95.69 243 LEU A CA 1
ATOM 1832 C C . LEU A 1 243 ? -9.156 -6.566 -5.112 1.00 95.69 243 LEU A C 1
ATOM 1834 O O . LEU A 1 243 ? -9.970 -6.380 -6.015 1.00 95.69 243 LEU A O 1
ATOM 1838 N N . GLU A 1 244 ? -9.506 -6.909 -3.882 1.00 93.50 244 GLU A N 1
ATOM 1839 C CA . GLU A 1 244 ? -10.885 -6.990 -3.422 1.00 93.50 244 GLU A CA 1
ATOM 1840 C C . GLU A 1 244 ? -11.396 -5.618 -2.995 1.00 93.50 244 GLU A C 1
ATOM 1842 O O . GLU A 1 244 ? -10.625 -4.683 -2.778 1.00 93.50 244 GLU A O 1
ATOM 1847 N N . ARG A 1 245 ? -12.717 -5.498 -2.852 1.00 91.75 245 ARG A N 1
ATOM 1848 C CA . ARG A 1 245 ? -13.364 -4.319 -2.283 1.00 91.75 245 ARG A CA 1
ATOM 1849 C C . ARG A 1 245 ? -14.169 -4.734 -1.067 1.00 91.75 245 ARG A C 1
ATOM 1851 O O . ARG A 1 245 ? -14.942 -5.689 -1.139 1.00 91.75 245 ARG A O 1
ATOM 1858 N N . SER A 1 246 ? -13.982 -4.026 0.039 1.00 88.50 246 SER A N 1
ATOM 1859 C CA . SER A 1 246 ? -14.791 -4.232 1.228 1.00 88.50 246 SER A CA 1
ATOM 1860 C C . SER A 1 246 ? -16.251 -3.822 0.986 1.00 88.50 246 SER A C 1
ATOM 1862 O O . SER A 1 246 ? -16.631 -3.239 -0.031 1.00 88.50 246 SER A O 1
ATOM 1864 N N . THR A 1 247 ? -17.118 -4.215 1.905 1.00 84.62 247 THR A N 1
ATOM 1865 C CA . THR A 1 247 ? -18.549 -3.901 1.899 1.00 84.62 247 THR A CA 1
ATOM 1866 C C . THR A 1 247 ? -18.916 -3.122 3.157 1.00 84.62 247 THR A C 1
ATOM 1868 O O . THR A 1 247 ? -18.065 -2.826 4.002 1.00 84.62 247 THR A O 1
ATOM 1871 N N . GLY A 1 248 ? -20.194 -2.765 3.278 1.00 73.44 248 GLY A N 1
ATOM 1872 C CA . GLY A 1 248 ? -20.707 -1.935 4.363 1.00 73.44 248 GLY A CA 1
ATOM 1873 C C . GLY A 1 248 ? -20.727 -0.452 4.004 1.00 73.44 248 GLY A C 1
ATOM 1874 O O . GLY A 1 248 ? -20.237 -0.043 2.952 1.00 73.44 248 GLY A O 1
ATOM 1875 N N . ALA A 1 249 ? -21.297 0.359 4.898 1.00 73.44 249 ALA A N 1
ATOM 1876 C CA . ALA A 1 249 ? -21.533 1.789 4.671 1.00 73.44 249 ALA A CA 1
ATOM 1877 C C . ALA A 1 249 ? -20.257 2.586 4.344 1.00 73.44 249 ALA A C 1
ATOM 1879 O O . ALA A 1 249 ? -20.333 3.653 3.739 1.00 73.44 249 ALA A O 1
ATOM 1880 N N . CYS A 1 250 ? -19.090 2.062 4.725 1.00 76.38 250 CYS A N 1
ATOM 1881 C CA . CYS A 1 250 ? -17.820 2.766 4.628 1.00 76.38 250 CYS A CA 1
ATOM 1882 C C . CYS A 1 250 ? -16.772 2.058 3.754 1.00 76.38 250 CYS A C 1
ATOM 1884 O O . CYS A 1 250 ? -15.774 2.679 3.414 1.00 76.38 250 CYS A O 1
ATOM 1886 N N . GLY A 1 251 ? -17.021 0.818 3.310 1.00 58.22 251 GLY A N 1
ATOM 1887 C CA . GLY A 1 251 ? -16.057 -0.025 2.583 1.00 58.22 251 GLY A CA 1
ATOM 1888 C C . GLY A 1 251 ? -16.135 -0.009 1.051 1.00 58.22 251 GLY A C 1
ATOM 1889 O O . GLY A 1 251 ? -15.465 -0.787 0.393 1.00 58.22 251 GLY A O 1
ATOM 1890 N N . GLY A 1 252 ? -16.946 0.833 0.424 1.00 55.50 252 GLY A N 1
ATOM 1891 C CA . GLY A 1 252 ? -17.134 0.795 -1.032 1.00 55.50 252 GLY A CA 1
ATOM 1892 C C . GLY A 1 252 ? -18.410 1.525 -1.423 1.00 55.50 252 GLY A C 1
ATOM 1893 O O . GLY A 1 252 ? -19.097 2.000 -0.520 1.00 55.50 252 GLY A O 1
ATOM 1894 N N . PRO A 1 253 ? -18.727 1.695 -2.724 1.00 45.28 253 PRO A N 1
ATOM 1895 C CA . PRO A 1 253 ? -19.874 2.502 -3.124 1.00 45.28 253 PRO A CA 1
ATOM 1896 C C . PRO A 1 253 ? -21.122 1.962 -2.432 1.00 45.28 253 PRO A C 1
ATOM 1898 O O . PRO A 1 253 ? -21.346 0.753 -2.434 1.00 45.28 253 PRO A O 1
ATOM 1901 N N . PHE A 1 254 ? -21.896 2.860 -1.822 1.00 43.69 254 PHE A N 1
ATOM 1902 C CA . PHE A 1 254 ? -23.214 2.561 -1.281 1.00 43.69 254 PHE A CA 1
ATOM 1903 C C . PHE A 1 254 ? -23.985 1.715 -2.299 1.00 43.69 254 PHE A C 1
ATOM 1905 O O . PHE A 1 254 ? -24.349 2.205 -3.368 1.00 43.69 254 PHE A O 1
ATOM 1912 N N . VAL A 1 255 ? -24.186 0.436 -1.990 1.00 45.59 255 VAL A N 1
ATOM 1913 C CA . VAL A 1 255 ? -25.198 -0.370 -2.662 1.00 45.59 255 VAL A CA 1
ATOM 1914 C C . VAL A 1 255 ? -26.488 0.019 -1.940 1.00 45.59 255 VAL A C 1
ATOM 1916 O O . VAL A 1 255 ? -26.597 -0.302 -0.751 1.00 45.59 255 VAL A O 1
ATOM 1919 N N . PRO A 1 256 ? -27.425 0.769 -2.557 1.00 44.38 256 PRO A N 1
ATOM 1920 C CA . PRO A 1 256 ? -28.752 0.913 -1.968 1.00 44.38 256 PRO A CA 1
ATOM 1921 C C . PRO A 1 256 ? -29.283 -0.483 -1.625 1.00 44.38 256 PRO A C 1
ATOM 1923 O O . PRO A 1 256 ? -28.922 -1.438 -2.324 1.00 44.38 256 PRO A O 1
ATOM 1926 N N . PRO A 1 257 ? -30.088 -0.640 -0.556 1.00 46.75 257 PRO A N 1
ATOM 1927 C CA . PRO A 1 257 ? -30.726 -1.919 -0.283 1.00 46.75 257 PRO A CA 1
ATOM 1928 C C . PRO A 1 257 ? -31.329 -2.426 -1.588 1.00 46.75 257 PRO A C 1
ATOM 1930 O O . PRO A 1 257 ? -31.952 -1.660 -2.322 1.00 46.75 257 PRO A O 1
ATOM 1933 N N . TYR A 1 258 ? -31.025 -3.677 -1.921 1.00 43.38 258 TYR A N 1
ATOM 1934 C CA . TYR A 1 258 ? -31.539 -4.314 -3.118 1.00 43.38 258 TYR A CA 1
ATOM 1935 C C . TYR A 1 258 ? -33.064 -4.186 -3.108 1.00 43.38 258 TYR A C 1
ATOM 1937 O O . TYR A 1 258 ? -33.738 -4.827 -2.305 1.00 43.38 258 TYR A O 1
ATOM 1945 N N . GLU A 1 259 ? -33.581 -3.303 -3.958 1.00 51.91 259 GLU A N 1
ATOM 1946 C CA . GLU A 1 259 ? -34.999 -3.222 -4.269 1.00 51.91 259 GLU A CA 1
ATOM 1947 C C . GLU A 1 259 ? -35.290 -4.427 -5.168 1.00 51.91 259 GLU A C 1
ATOM 1949 O O . GLU A 1 259 ? -34.746 -4.483 -6.279 1.00 51.91 259 GLU A O 1
ATOM 1954 N N . PRO A 1 260 ? -36.075 -5.419 -4.705 1.00 48.78 260 PRO A N 1
ATOM 1955 C CA . PRO A 1 260 ? -36.399 -6.580 -5.516 1.00 48.78 260 PRO A CA 1
ATOM 1956 C C . PRO A 1 260 ? -37.005 -6.102 -6.828 1.00 48.78 260 PRO A C 1
ATOM 1958 O O . PRO A 1 260 ? -37.954 -5.312 -6.837 1.00 48.78 260 PRO A O 1
ATOM 1961 N N . THR A 1 261 ? -36.475 -6.565 -7.957 1.00 63.56 261 THR A N 1
ATOM 1962 C CA . THR A 1 261 ? -37.124 -6.250 -9.224 1.00 63.56 261 THR A CA 1
ATOM 1963 C C . THR A 1 261 ? -38.455 -6.998 -9.304 1.00 63.56 261 THR A C 1
ATOM 1965 O O . THR A 1 261 ? -38.707 -7.986 -8.602 1.00 63.56 261 THR A O 1
ATOM 1968 N N . VAL A 1 262 ? -39.333 -6.559 -10.206 1.00 56.81 262 VAL A N 1
ATOM 1969 C CA . VAL A 1 262 ? -40.591 -7.271 -10.485 1.00 56.81 262 VAL A CA 1
ATOM 1970 C C . VAL A 1 262 ? -40.311 -8.726 -10.895 1.00 56.81 262 VAL A C 1
ATOM 1972 O O . VAL A 1 262 ? -41.116 -9.605 -10.611 1.00 56.81 262 VAL A O 1
ATOM 1975 N N . HIS A 1 263 ? -39.141 -9.000 -11.486 1.00 45.22 263 HIS A N 1
ATOM 1976 C CA . HIS A 1 263 ? -38.688 -10.344 -11.839 1.00 45.22 263 HIS A CA 1
ATOM 1977 C C . HIS A 1 263 ? -38.376 -11.207 -10.604 1.00 45.22 263 HIS A C 1
ATOM 1979 O O . HIS A 1 263 ? -38.793 -12.359 -10.538 1.00 45.22 263 HIS A O 1
ATOM 1985 N N . ASP A 1 264 ? -37.742 -10.631 -9.584 1.00 44.78 264 ASP A N 1
ATOM 1986 C CA . ASP A 1 264 ? -37.374 -11.338 -8.349 1.00 44.78 264 ASP A CA 1
ATOM 1987 C C . ASP A 1 264 ? -38.601 -11.637 -7.482 1.00 44.78 264 ASP A C 1
ATOM 1989 O O . ASP A 1 264 ? -38.726 -12.705 -6.882 1.00 44.78 264 ASP A O 1
ATOM 1993 N N . THR A 1 265 ? -39.575 -10.726 -7.512 1.00 53.56 265 THR A N 1
ATOM 1994 C CA . THR A 1 265 ? -40.887 -10.924 -6.884 1.00 53.56 265 THR A CA 1
ATOM 1995 C C . THR A 1 265 ? -41.711 -11.984 -7.629 1.00 53.56 265 THR A C 1
ATOM 1997 O O . THR A 1 265 ? -42.446 -12.757 -7.012 1.00 53.56 265 THR A O 1
ATOM 2000 N N . PHE A 1 266 ? -41.572 -12.066 -8.958 1.00 53.34 266 PHE A N 1
ATOM 2001 C CA . PHE A 1 266 ? -42.260 -13.056 -9.788 1.00 53.34 266 PHE A CA 1
ATOM 2002 C C . PHE A 1 266 ? -41.710 -14.468 -9.549 1.00 53.34 266 PHE A C 1
ATOM 2004 O O . PHE A 1 266 ? -42.485 -15.395 -9.338 1.00 53.34 266 PHE A O 1
ATOM 2011 N N . CYS A 1 267 ? -40.386 -14.620 -9.460 1.00 45.66 267 CYS A N 1
ATOM 2012 C CA . CYS A 1 267 ? -39.745 -15.906 -9.174 1.00 45.66 267 CYS A CA 1
ATOM 2013 C C . CYS A 1 267 ? -40.016 -16.407 -7.742 1.00 45.66 267 CYS A C 1
ATOM 2015 O O . CYS A 1 267 ? -40.163 -17.611 -7.529 1.00 45.66 267 CYS A O 1
ATOM 2017 N N . ALA A 1 268 ? -40.145 -15.498 -6.768 1.00 47.59 268 ALA A N 1
ATOM 2018 C CA . ALA A 1 268 ? -40.505 -15.842 -5.390 1.00 47.59 268 ALA A CA 1
ATOM 2019 C C . ALA A 1 268 ? -41.995 -16.200 -5.214 1.00 47.59 268 ALA A C 1
ATOM 2021 O O . ALA A 1 268 ? -42.339 -16.973 -4.323 1.00 47.59 268 ALA A O 1
ATOM 2022 N N . SER A 1 269 ? -42.883 -15.669 -6.064 1.00 49.16 269 SER A N 1
ATOM 2023 C CA . SER A 1 269 ? -44.329 -15.955 -6.030 1.00 49.16 269 SER A CA 1
ATOM 2024 C C . SER A 1 269 ? -44.751 -17.122 -6.930 1.00 49.16 269 SER A C 1
ATOM 2026 O O . SER A 1 269 ? -45.832 -17.673 -6.740 1.00 49.16 269 SER A O 1
ATOM 2028 N N . SER A 1 270 ? -43.889 -17.559 -7.856 1.00 49.66 270 SER A N 1
ATOM 2029 C CA . SER A 1 270 ? -44.095 -18.771 -8.662 1.00 49.66 270 SER A CA 1
ATOM 2030 C C . SER A 1 270 ? -43.777 -20.080 -7.928 1.00 49.66 270 SER A C 1
ATOM 2032 O O . SER A 1 270 ? -43.956 -21.152 -8.502 1.00 49.66 270 SER A O 1
ATOM 2034 N N . GLY A 1 271 ? -43.364 -20.020 -6.657 1.00 48.78 271 GLY A N 1
ATOM 2035 C CA . GLY A 1 271 ? -43.360 -21.165 -5.741 1.00 48.78 271 GLY A CA 1
ATOM 2036 C C . GLY A 1 271 ? -44.777 -21.536 -5.301 1.00 48.78 271 GLY A C 1
ATOM 2037 O O . GLY A 1 271 ? -45.084 -21.506 -4.114 1.00 48.78 271 GLY A O 1
ATOM 2038 N N . VAL A 1 272 ? -45.650 -21.825 -6.266 1.00 46.06 272 VAL A N 1
ATOM 2039 C CA . VAL A 1 272 ? -46.958 -22.429 -6.021 1.00 46.06 272 VAL A CA 1
ATOM 2040 C C . VAL A 1 272 ? -46.739 -23.927 -5.843 1.00 46.06 272 VAL A C 1
ATOM 2042 O O . VAL A 1 272 ? -46.055 -24.554 -6.653 1.00 46.06 272 VAL A O 1
ATOM 2045 N N . ASP A 1 273 ? -47.302 -24.455 -4.761 1.00 50.69 273 ASP A N 1
ATOM 2046 C CA . ASP A 1 273 ? -47.304 -25.853 -4.341 1.00 50.69 273 ASP A CA 1
ATOM 2047 C C . ASP A 1 273 ? -47.285 -26.859 -5.499 1.00 50.69 273 ASP A C 1
ATOM 2049 O O . ASP A 1 273 ? -48.286 -27.097 -6.176 1.00 50.69 273 ASP A O 1
ATOM 2053 N N . GLY A 1 274 ? -46.151 -27.542 -5.650 1.00 41.78 274 GLY A N 1
ATOM 2054 C CA . GLY A 1 274 ? -46.080 -28.823 -6.340 1.00 41.78 274 GLY A CA 1
ATOM 2055 C C . GLY A 1 274 ? -46.697 -29.922 -5.477 1.00 41.78 274 GLY A C 1
ATOM 2056 O O . GLY A 1 274 ? -45.982 -30.771 -4.952 1.00 41.78 274 GLY A O 1
ATOM 2057 N N . SER A 1 275 ? -48.021 -29.896 -5.327 1.00 40.03 275 SER A N 1
ATOM 2058 C CA . SER A 1 275 ? -48.818 -31.072 -4.981 1.00 40.03 275 SER A CA 1
ATOM 2059 C C . SER A 1 275 ? -49.961 -31.211 -5.985 1.00 40.03 275 SER A C 1
ATOM 2061 O O . SER A 1 275 ? -51.008 -30.587 -5.840 1.00 40.03 275 SER A O 1
ATOM 2063 N N . LEU A 1 276 ? -49.679 -31.967 -7.050 1.00 38.19 276 LEU A N 1
ATOM 2064 C CA . LEU A 1 276 ? -50.472 -33.042 -7.668 1.00 38.19 276 LEU A CA 1
ATOM 2065 C C . LEU A 1 276 ? -49.730 -33.554 -8.911 1.00 38.19 276 LEU A C 1
ATOM 2067 O O . LEU A 1 276 ? -49.400 -32.727 -9.789 1.00 38.19 276 LEU A O 1
#

Secondary structure (DSSP, 8-state):
------------------------------------------PPPB--SEEEETTTEEEEIIIIIHHHHHHHHHTTS-HHHHHHHHHHHHHHHHIIIIIS--SEE-BSTTSB--S-TT----HHHHHHHHHTTTEEEEETTEE---EEE---B-SS--SS-HHHHTS-TTSB-TTS-GGG----TT--GGGSPPPTTS---SSGGG-TT---EEEHHHHHHHHTTT--HHHHHHHHH-TT-EEEE-BSTTSSS--------HHHHHHHH-------

pLDDT: mean 79.98, std 22.73, range [25.58, 98.69]

Sequence (276 aa):
MVKVCAFAFVLLAASFLGGCGLEPSDTGERAPDELREFHTVALPLVAPCTVNVEGFGEVDIEEDYIANVVACENGNAPPEALKAQALQARSFLYYKLFVAKVTTIRNSQADQVYKCSYTTASERHFEAARATRGQFASWNNHIVATFYVAGARPANPDSGEPIVACNGAGGADTTNTERWVTYNWGKSGCGIKMTPLGWVPADCNSNPHNRGCASQNGQACLANRGMGYEDMMRNYYGADIVLERSTGACGGPFVPPYEPTVHDTFCASS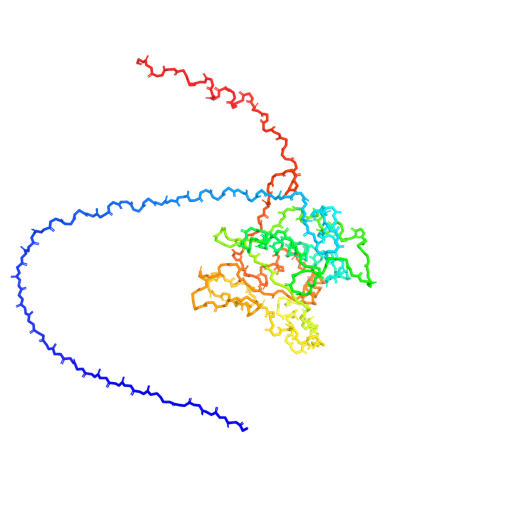GVDGSL

Radius of gyration: 25.71 Å; chains: 1; bounding box: 88×83×43 Å